Protein AF-A0A2A4ZVT7-F1 (afdb_monomer)

Sequence (237 aa):
MIKQVNQNIQKHYKIGKPNFLTVPKHQDFDKKKQYFVNKLSKLQREYKLKDNDTLALYHQRFWEDFVKQGEGFYTSGIPKKIQKNLVKRWAFFDKSYKIATIKKDLKKFPAFLEWVLGVDAEDHAAIVKENMKPFEKLFFELGAEIMKNVSGWLAASPDSTVKRVKKQLDASIQNVRSGGDLKKLNTLKLQLDKLKKIGGLDSIVPSEGVVFKYNGKTFKFTGAFAPINQITGLMTF

Mean predicted aligned error: 9.52 Å

Radius of gyration: 24.95 Å; Cα contacts (8 Å, |Δi|>4): 195; chains: 1; bounding box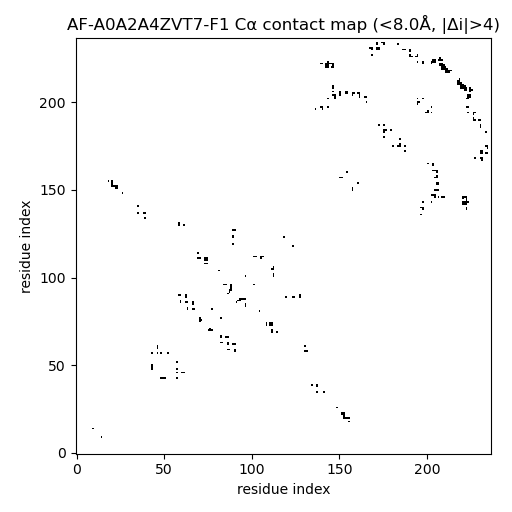: 56×55×74 Å

Structure (mmCIF, N/CA/C/O backbone):
data_AF-A0A2A4ZVT7-F1
#
_entry.id   AF-A0A2A4ZVT7-F1
#
loop_
_atom_site.group_PDB
_atom_site.id
_atom_site.type_symbol
_atom_site.label_atom_id
_atom_site.label_alt_id
_atom_site.label_comp_id
_atom_site.label_asym_id
_atom_site.label_entity_id
_atom_site.label_seq_id
_atom_site.pdbx_PDB_ins_code
_atom_site.Cartn_x
_atom_site.Cartn_y
_atom_site.Cartn_z
_atom_site.occupancy
_atom_site.B_iso_or_equiv
_atom_site.auth_seq_id
_atom_site.auth_comp_id
_atom_site.auth_asym_id
_atom_site.auth_atom_id
_atom_site.pdbx_PDB_model_num
ATOM 1 N N . MET A 1 1 ? -7.064 -39.119 37.296 1.00 44.00 1 MET A N 1
ATOM 2 C CA . MET A 1 1 ? -6.130 -37.971 37.389 1.00 44.00 1 MET A CA 1
ATOM 3 C C . MET A 1 1 ? -6.674 -36.671 36.782 1.00 44.00 1 MET A C 1
ATOM 5 O O . MET A 1 1 ? -6.712 -35.691 37.508 1.00 44.00 1 MET A O 1
ATOM 9 N N . ILE A 1 2 ? -7.195 -36.629 35.543 1.00 39.44 2 ILE A N 1
ATOM 10 C CA . ILE A 1 2 ? -7.741 -35.384 34.927 1.00 39.44 2 ILE A CA 1
ATOM 11 C C . ILE A 1 2 ? -8.903 -34.752 35.733 1.00 39.44 2 ILE A C 1
ATOM 13 O O . ILE A 1 2 ? -8.977 -33.534 35.870 1.00 39.44 2 ILE A O 1
ATOM 17 N N . LYS A 1 3 ? -9.778 -35.567 36.346 1.00 49.16 3 LYS A N 1
ATOM 18 C CA . LYS A 1 3 ? -10.880 -35.071 37.199 1.00 49.16 3 LYS A CA 1
ATOM 19 C C . LYS A 1 3 ? -10.412 -34.375 38.490 1.00 49.16 3 LYS A C 1
ATOM 21 O O . LYS A 1 3 ? -11.099 -33.476 38.954 1.00 49.16 3 LYS A O 1
ATOM 26 N N . GLN A 1 4 ? -9.261 -34.761 39.050 1.00 51.16 4 GLN A N 1
ATOM 27 C CA . GLN A 1 4 ? -8.716 -34.157 40.277 1.00 51.16 4 GLN A CA 1
ATOM 28 C C . GLN A 1 4 ? -7.942 -32.865 39.987 1.00 51.16 4 GLN A C 1
ATOM 30 O O . GLN A 1 4 ? -8.069 -31.901 40.736 1.00 51.16 4 GLN A O 1
ATOM 35 N N . VAL A 1 5 ? -7.217 -32.802 38.862 1.00 52.03 5 VAL A N 1
ATOM 36 C CA . VAL A 1 5 ? -6.508 -31.581 38.430 1.00 52.03 5 VAL A CA 1
ATOM 37 C C . VAL A 1 5 ? -7.493 -30.425 38.181 1.00 52.03 5 VAL A C 1
ATOM 39 O O . VAL A 1 5 ? -7.238 -29.296 38.593 1.00 52.03 5 VAL A O 1
ATOM 42 N N . ASN A 1 6 ? -8.673 -30.709 37.615 1.00 53.81 6 ASN A N 1
ATOM 43 C CA . ASN A 1 6 ? -9.706 -29.692 37.379 1.00 53.81 6 ASN A CA 1
ATOM 44 C C . ASN A 1 6 ? -10.428 -29.206 38.651 1.00 53.81 6 ASN A C 1
ATOM 46 O O . ASN A 1 6 ? -10.938 -28.087 38.655 1.00 53.81 6 ASN A O 1
ATOM 50 N N . GLN A 1 7 ? -10.462 -29.989 39.738 1.00 57.81 7 GLN A N 1
ATOM 51 C CA . GLN A 1 7 ? -11.124 -29.575 40.985 1.00 57.81 7 GLN A CA 1
ATOM 52 C C . GLN A 1 7 ? -10.378 -28.440 41.698 1.00 57.81 7 GLN A C 1
ATOM 54 O O . GLN A 1 7 ? -11.021 -27.538 42.232 1.00 57.81 7 GLN A O 1
ATOM 59 N N . ASN A 1 8 ? -9.040 -28.438 41.678 1.00 59.66 8 ASN A N 1
ATOM 60 C CA . ASN A 1 8 ? -8.256 -27.343 42.263 1.00 59.66 8 ASN A CA 1
ATOM 61 C C . ASN A 1 8 ? -8.403 -26.040 41.462 1.00 59.66 8 ASN A C 1
ATOM 63 O O . ASN A 1 8 ? -8.520 -24.970 42.052 1.00 59.66 8 ASN A O 1
ATOM 67 N N . ILE A 1 9 ? -8.492 -26.120 40.131 1.00 56.19 9 ILE A N 1
ATOM 68 C CA . ILE A 1 9 ? -8.707 -24.945 39.271 1.00 56.19 9 ILE A CA 1
ATOM 69 C C . ILE A 1 9 ? -10.116 -24.358 39.482 1.00 56.19 9 ILE A C 1
ATOM 71 O O . ILE A 1 9 ? -10.270 -23.142 39.570 1.00 56.19 9 ILE A O 1
ATOM 75 N N . GLN A 1 10 ? -11.140 -25.201 39.650 1.00 53.47 10 GLN A N 1
ATOM 76 C CA . GLN A 1 10 ? -12.525 -24.764 39.892 1.00 53.47 10 GLN A CA 1
ATOM 77 C C . GLN A 1 10 ? -12.763 -24.144 41.281 1.00 53.47 10 GLN A C 1
ATOM 79 O O . GLN A 1 10 ? -13.718 -23.388 41.446 1.00 53.47 10 GLN A O 1
ATOM 84 N N . LYS A 1 11 ? -11.910 -24.430 42.278 1.00 64.12 11 LYS A N 1
ATOM 85 C CA . LYS A 1 11 ? -11.966 -23.788 43.607 1.00 64.12 11 LYS A CA 1
ATOM 86 C C . LYS A 1 11 ? -11.424 -22.355 43.604 1.00 64.12 11 LYS A C 1
ATOM 88 O O . LYS A 1 11 ? -11.867 -21.548 44.413 1.00 64.12 11 LYS A O 1
ATOM 93 N N . HIS A 1 12 ? -10.499 -22.039 42.696 1.00 61.56 12 HIS A N 1
ATOM 94 C CA . HIS A 1 12 ? -9.888 -20.710 42.585 1.00 61.56 12 HIS A CA 1
ATOM 95 C C . HIS A 1 12 ? -10.500 -19.840 41.478 1.00 61.56 12 HIS A C 1
ATOM 97 O O . HIS A 1 12 ? -10.471 -18.616 41.586 1.00 61.56 12 HIS A O 1
ATOM 103 N N . TYR A 1 13 ? -11.097 -20.442 40.443 1.00 52.94 13 TYR A N 1
ATOM 104 C CA . TYR A 1 13 ? -11.669 -19.722 39.306 1.00 52.94 13 TYR A CA 1
ATOM 105 C C . TYR A 1 13 ? -13.125 -20.129 39.065 1.00 52.94 13 TYR A C 1
ATOM 107 O O . TYR A 1 13 ? -13.431 -21.276 38.738 1.00 52.94 13 TYR A O 1
ATOM 115 N N . LYS A 1 14 ? -14.040 -19.160 39.177 1.00 56.00 14 LYS A N 1
ATOM 116 C CA . LYS A 1 14 ? -15.453 -19.336 38.827 1.00 56.00 14 LYS A CA 1
ATOM 117 C C . LYS A 1 14 ? -15.620 -19.029 37.339 1.00 56.00 14 LYS A C 1
ATOM 119 O O . LYS A 1 14 ? -15.524 -17.873 36.935 1.00 56.00 14 LYS A O 1
ATOM 124 N N . ILE A 1 15 ? -15.861 -20.050 36.516 1.00 56.78 15 ILE A N 1
ATOM 125 C CA . ILE A 1 15 ? -16.228 -19.843 35.108 1.00 56.78 15 ILE A CA 1
ATOM 126 C C . ILE A 1 15 ? -17.638 -19.241 35.096 1.00 56.78 15 ILE A C 1
ATOM 128 O O . ILE A 1 15 ? -18.630 -19.936 35.318 1.00 56.78 15 ILE A O 1
ATOM 132 N N . GLY A 1 16 ? -17.719 -17.922 34.923 1.00 53.94 16 GLY A N 1
ATOM 133 C CA . GLY A 1 16 ? -18.983 -17.214 34.750 1.00 53.94 16 GLY A CA 1
ATOM 134 C C . GLY A 1 16 ? -19.671 -17.646 33.456 1.00 53.94 16 GLY A C 1
ATOM 135 O O . GLY A 1 16 ? -19.010 -17.979 32.471 1.00 53.94 16 GLY A O 1
ATOM 136 N N . LYS A 1 17 ? -21.008 -17.642 33.447 1.00 47.56 17 LYS A N 1
ATOM 137 C CA . LYS A 1 17 ? -21.766 -17.812 32.202 1.00 47.56 17 LYS A CA 1
ATOM 138 C C . LYS A 1 17 ? -21.345 -16.700 31.224 1.00 47.56 17 LYS A C 1
ATOM 140 O O . LYS A 1 17 ? -21.136 -15.575 31.682 1.00 47.56 17 LYS A O 1
ATOM 145 N N . PRO A 1 18 ? -21.228 -16.973 29.913 1.00 49.53 18 PRO A N 1
ATOM 146 C CA . PRO A 1 18 ? -21.031 -15.913 28.934 1.00 49.53 18 PRO A CA 1
ATOM 147 C C . PRO A 1 18 ? -22.131 -14.863 29.107 1.00 49.53 18 PRO A C 1
ATOM 149 O O . PRO A 1 18 ? -23.313 -15.210 29.151 1.00 49.53 18 PRO A O 1
ATOM 152 N N . ASN A 1 19 ? -21.755 -13.591 29.230 1.00 49.94 19 ASN A N 1
ATOM 153 C CA . ASN A 1 19 ? -22.726 -12.507 29.159 1.00 49.94 19 ASN A CA 1
ATOM 154 C C . ASN A 1 19 ? -23.243 -12.455 27.721 1.00 49.94 19 ASN A C 1
ATOM 156 O O . ASN A 1 19 ? -22.540 -11.997 26.820 1.00 49.94 19 ASN A O 1
ATOM 160 N N . PHE A 1 20 ? -24.455 -12.960 27.502 1.00 43.94 20 PHE A N 1
ATOM 161 C CA . PHE A 1 20 ? -25.143 -12.816 26.227 1.00 43.94 20 PHE A CA 1
ATOM 162 C C . PHE A 1 20 ? -25.632 -11.375 26.125 1.00 43.94 20 PHE A C 1
ATOM 164 O O . PHE A 1 20 ? -26.550 -10.966 26.833 1.00 43.94 20 PHE A O 1
ATOM 171 N N . LEU A 1 21 ? -24.960 -10.585 25.293 1.00 50.72 21 LEU A N 1
ATOM 172 C CA . LEU A 1 21 ? -25.346 -9.205 25.034 1.00 50.72 21 LEU A CA 1
ATOM 173 C C . LEU A 1 21 ? -26.620 -9.191 24.192 1.00 50.72 21 LEU A C 1
ATOM 175 O O . LEU A 1 21 ? -26.743 -9.946 23.226 1.00 50.72 21 LEU A O 1
ATOM 179 N N . THR A 1 22 ? -27.569 -8.333 24.564 1.00 46.31 22 THR A N 1
ATOM 180 C CA . THR A 1 22 ? -28.779 -8.112 23.779 1.00 46.31 22 THR A CA 1
ATOM 181 C C . THR A 1 22 ? -28.381 -7.457 22.468 1.00 46.31 22 THR A C 1
ATOM 183 O O . THR A 1 22 ? -28.006 -6.289 22.409 1.00 46.31 22 THR A O 1
ATOM 186 N N . VAL A 1 23 ? -28.439 -8.252 21.413 1.00 49.00 23 VAL A N 1
ATOM 187 C CA . VAL A 1 23 ? -28.147 -7.847 20.048 1.00 49.00 23 VAL A CA 1
ATOM 188 C C . VAL A 1 23 ? -29.204 -6.845 19.564 1.00 49.00 23 VAL A C 1
ATOM 190 O O . VAL A 1 23 ? -30.386 -7.200 19.523 1.00 49.00 23 VAL A O 1
ATOM 193 N N . PRO A 1 24 ? -28.831 -5.622 19.140 1.00 53.25 24 PRO A N 1
ATOM 194 C CA . PRO A 1 24 ? -29.746 -4.767 18.394 1.00 53.25 24 PRO A CA 1
ATOM 195 C C . PRO A 1 24 ? -30.213 -5.502 17.131 1.00 53.25 24 PRO A C 1
ATOM 197 O O . PRO A 1 24 ? -29.389 -6.021 16.373 1.00 53.25 24 PRO A O 1
ATOM 200 N N . LYS A 1 25 ? -31.533 -5.566 16.908 1.00 53.97 25 LYS A N 1
ATOM 201 C CA . LYS A 1 25 ? -32.123 -6.184 15.709 1.00 53.97 25 LYS A CA 1
ATOM 202 C C . LYS A 1 25 ? -31.516 -5.571 14.444 1.00 53.97 25 LYS A C 1
ATOM 204 O O . LYS A 1 25 ? -31.448 -4.352 14.347 1.00 53.97 25 LYS A O 1
ATOM 209 N N . HIS A 1 26 ? -31.123 -6.451 13.517 1.00 52.78 26 HIS A N 1
ATOM 210 C CA . HIS A 1 26 ? -30.756 -6.204 12.116 1.00 52.78 26 HIS A CA 1
ATOM 211 C C . HIS A 1 26 ? -30.227 -4.792 11.826 1.00 52.78 26 HIS A C 1
ATOM 213 O O . HIS A 1 26 ? -30.991 -3.857 11.577 1.00 52.78 26 HIS A O 1
ATOM 219 N N . GLN A 1 27 ? -28.906 -4.654 11.770 1.00 58.53 27 GLN A N 1
ATOM 220 C CA . GLN A 1 27 ? -28.329 -3.472 11.151 1.00 58.53 27 GLN A CA 1
ATOM 221 C C . GLN A 1 27 ? -28.385 -3.612 9.630 1.00 58.53 27 GLN A C 1
ATOM 223 O O . GLN A 1 27 ? -27.934 -4.606 9.067 1.00 58.53 27 GLN A O 1
ATOM 228 N N . ASP A 1 28 ? -28.988 -2.621 8.982 1.00 61.62 28 ASP A N 1
ATOM 229 C CA . ASP A 1 28 ? -29.112 -2.546 7.531 1.00 61.62 28 ASP A CA 1
ATOM 230 C C . ASP A 1 28 ? -27.750 -2.199 6.911 1.00 61.62 28 ASP A C 1
ATOM 232 O O . ASP A 1 28 ? -27.353 -1.035 6.807 1.00 61.62 28 ASP A O 1
ATOM 236 N N . PHE A 1 29 ? -27.021 -3.244 6.516 1.00 68.75 29 PHE A N 1
ATOM 237 C CA . PHE A 1 29 ? -25.776 -3.119 5.763 1.00 68.75 29 PHE A CA 1
ATOM 238 C C . PHE A 1 29 ? -26.014 -2.692 4.304 1.00 68.75 29 PHE A C 1
ATOM 240 O O . PHE A 1 29 ? -25.073 -2.235 3.645 1.00 68.75 29 PHE A O 1
ATOM 247 N N . ASP A 1 30 ? -27.242 -2.798 3.787 1.00 70.12 30 ASP A N 1
ATOM 248 C CA . ASP A 1 30 ? -27.554 -2.529 2.382 1.00 70.12 30 ASP A CA 1
ATOM 249 C C . ASP A 1 30 ? -27.439 -1.039 2.054 1.00 70.12 30 ASP A C 1
ATOM 251 O O . ASP A 1 30 ? -26.898 -0.686 1.000 1.00 70.12 30 ASP A O 1
ATOM 255 N N . LYS A 1 31 ? -27.797 -0.146 2.989 1.00 72.31 31 LYS A N 1
ATOM 256 C CA . LYS A 1 31 ? -27.656 1.314 2.800 1.00 72.31 31 LYS A CA 1
ATOM 257 C C . LYS A 1 31 ? -26.231 1.755 2.456 1.00 72.31 31 LYS A C 1
ATOM 259 O O . LYS A 1 31 ? -26.047 2.690 1.676 1.00 72.31 31 LYS A O 1
ATOM 264 N N . LYS A 1 32 ? -25.207 1.107 3.022 1.00 83.94 32 LYS A N 1
ATOM 265 C CA . LYS A 1 32 ? -23.789 1.444 2.779 1.00 83.94 32 LYS A CA 1
ATOM 266 C C . LYS A 1 32 ? -23.102 0.506 1.793 1.00 83.94 32 LYS A C 1
ATOM 268 O O . LYS A 1 32 ? -22.080 0.886 1.224 1.00 83.94 32 LYS A O 1
ATOM 273 N N . LYS A 1 33 ? -23.669 -0.666 1.507 1.00 87.44 33 LYS A N 1
ATOM 274 C CA . LYS A 1 33 ? -23.145 -1.601 0.504 1.00 87.44 33 LYS A CA 1
ATOM 275 C C . LYS A 1 33 ? -22.951 -0.930 -0.855 1.00 87.44 33 LYS A C 1
ATOM 277 O O . LYS A 1 33 ? -21.853 -0.989 -1.408 1.00 87.44 33 LYS A O 1
ATOM 282 N N . GLN A 1 34 ? -23.967 -0.219 -1.353 1.00 90.62 34 GLN A N 1
ATOM 283 C CA . GLN A 1 34 ? -23.890 0.457 -2.653 1.00 90.62 34 GLN A CA 1
ATOM 284 C C . GLN A 1 34 ? -22.758 1.494 -2.703 1.00 90.62 34 GLN A C 1
ATOM 286 O O . GLN A 1 34 ? -22.095 1.639 -3.727 1.00 90.62 34 GLN A O 1
ATOM 291 N N . TYR A 1 35 ? -22.489 2.190 -1.594 1.00 90.69 35 TYR A N 1
ATOM 292 C CA . TYR A 1 35 ? -21.389 3.151 -1.499 1.00 90.69 35 TYR A CA 1
ATOM 293 C C . TYR A 1 35 ? -20.023 2.489 -1.731 1.00 90.69 35 TYR A C 1
ATOM 295 O O . TYR A 1 35 ? -19.229 2.979 -2.540 1.00 90.69 35 TYR A O 1
ATOM 303 N N . PHE A 1 36 ? -19.759 1.365 -1.059 1.00 92.62 36 PHE A N 1
ATOM 304 C CA . PHE A 1 36 ? -18.494 0.639 -1.193 1.00 92.62 36 PHE A CA 1
ATOM 305 C C . PHE A 1 36 ? -18.347 -0.012 -2.565 1.00 92.62 36 PHE A C 1
ATOM 307 O O . PHE A 1 36 ? -17.294 0.126 -3.189 1.00 92.62 36 PHE A O 1
ATOM 314 N N . VAL A 1 37 ? -19.414 -0.641 -3.067 1.00 93.19 37 VAL A N 1
ATOM 315 C CA . VAL A 1 37 ? -19.440 -1.226 -4.415 1.00 93.19 37 VAL A CA 1
ATOM 316 C C . VAL A 1 37 ? -19.172 -0.146 -5.462 1.00 93.19 37 VAL A C 1
ATOM 318 O O . VAL A 1 37 ? -18.284 -0.313 -6.286 1.00 93.19 37 VAL A O 1
ATOM 321 N N . ASN A 1 38 ? -19.818 1.021 -5.374 1.00 93.75 38 ASN A N 1
ATOM 322 C CA . ASN A 1 38 ? -19.590 2.122 -6.313 1.00 93.75 38 ASN A CA 1
ATOM 323 C C . ASN A 1 38 ? -18.138 2.619 -6.319 1.00 93.75 38 ASN A C 1
ATOM 325 O O . ASN A 1 38 ? -17.610 2.947 -7.384 1.00 93.75 38 ASN A O 1
ATOM 329 N N . LYS A 1 39 ? -17.488 2.706 -5.150 1.00 94.56 39 LYS A N 1
ATOM 330 C CA . LYS A 1 39 ? -16.065 3.064 -5.061 1.00 94.56 39 LYS A CA 1
ATOM 331 C C . LYS A 1 39 ? -15.172 1.993 -5.680 1.00 94.56 39 LYS A C 1
ATOM 333 O O . LYS A 1 39 ? -14.277 2.346 -6.443 1.00 94.56 39 LYS A O 1
ATOM 338 N N . LEU A 1 40 ? -15.434 0.718 -5.394 1.00 94.94 40 LEU A N 1
ATOM 339 C CA . LEU A 1 40 ? -14.703 -0.394 -5.996 1.00 94.94 40 LEU A CA 1
ATOM 340 C C . LEU A 1 40 ? -14.851 -0.384 -7.521 1.00 94.94 40 LEU A C 1
ATOM 342 O O . LEU A 1 40 ? -13.852 -0.414 -8.230 1.00 94.94 40 LEU A O 1
ATOM 346 N N . SER A 1 41 ? -16.074 -0.220 -8.026 1.00 94.88 41 SER A N 1
ATOM 347 C CA . SER A 1 41 ? -16.343 -0.173 -9.462 1.00 94.88 41 SER A CA 1
ATOM 348 C C . SER A 1 41 ? -15.694 1.022 -10.155 1.00 94.88 41 SER A C 1
ATOM 350 O O . SER A 1 41 ? -15.345 0.921 -11.326 1.00 94.88 41 SER A O 1
ATOM 352 N N . LYS A 1 42 ? -15.499 2.158 -9.468 1.00 95.94 42 LYS A N 1
ATOM 353 C CA . LYS A 1 42 ? -14.705 3.272 -10.018 1.00 95.94 42 LYS A CA 1
ATOM 354 C C . LYS A 1 42 ? -13.256 2.848 -10.265 1.00 95.94 42 LYS A C 1
ATOM 356 O O . LYS A 1 42 ? -12.763 3.096 -11.358 1.00 95.94 42 LYS A O 1
ATOM 361 N N . LEU A 1 43 ? -12.631 2.172 -9.300 1.00 95.31 43 LEU A N 1
ATOM 362 C CA . LEU A 1 43 ? -11.266 1.652 -9.438 1.00 95.31 43 LEU A CA 1
ATOM 363 C C . LEU A 1 43 ? -11.194 0.561 -10.518 1.00 95.31 43 LEU A C 1
ATOM 365 O O . LEU A 1 43 ? -10.339 0.612 -11.391 1.00 95.31 43 LEU A O 1
ATOM 369 N N . GLN A 1 44 ? -12.134 -0.388 -10.538 1.00 95.38 44 GLN A N 1
ATOM 370 C CA . GLN A 1 44 ? -12.174 -1.430 -11.574 1.00 95.38 44 GLN A CA 1
ATOM 371 C C . GLN A 1 44 ? -12.265 -0.837 -12.989 1.00 95.38 44 GLN A C 1
ATOM 373 O O . GLN A 1 44 ? -11.575 -1.298 -13.899 1.00 95.38 44 GLN A O 1
ATOM 378 N N . ARG A 1 45 ? -13.086 0.204 -13.183 1.00 96.69 45 ARG A N 1
ATOM 379 C CA . ARG A 1 45 ? -13.277 0.841 -14.495 1.00 96.69 45 ARG A CA 1
ATOM 380 C C . ARG A 1 45 ? -12.034 1.546 -15.029 1.00 96.69 45 ARG A C 1
ATOM 382 O O . ARG A 1 45 ? -11.920 1.619 -16.249 1.00 96.69 45 ARG A O 1
ATOM 389 N N . GLU A 1 46 ? -11.126 2.007 -14.168 1.00 95.50 46 GLU A N 1
ATOM 390 C CA . GLU A 1 46 ? -9.876 2.673 -14.576 1.00 95.50 46 GLU A CA 1
ATOM 391 C C . GLU A 1 46 ? -9.095 1.823 -15.585 1.00 95.50 46 GLU A C 1
ATOM 393 O O . GLU A 1 46 ? -8.693 2.316 -16.634 1.00 95.50 46 GLU A O 1
ATOM 398 N N . TYR A 1 47 ? -9.023 0.511 -15.337 1.00 96.44 47 TYR A N 1
ATOM 399 C CA . TYR A 1 47 ? -8.347 -0.446 -16.217 1.00 96.44 47 TYR A CA 1
ATOM 400 C C . TYR A 1 47 ? -9.288 -1.496 -16.819 1.00 96.44 47 TYR A C 1
ATOM 402 O O . TYR A 1 47 ? -8.840 -2.563 -17.241 1.00 96.44 47 TYR A O 1
ATOM 410 N N . LYS A 1 48 ? -10.597 -1.199 -16.875 1.00 96.50 48 LYS A N 1
ATOM 411 C CA . LYS A 1 48 ? -11.646 -2.074 -17.442 1.00 96.50 48 LYS A CA 1
ATOM 412 C C . LYS A 1 48 ? -11.614 -3.503 -16.876 1.00 96.50 48 LYS A C 1
ATOM 414 O O . LYS A 1 48 ? -11.788 -4.476 -17.610 1.00 96.50 48 LYS A O 1
ATOM 419 N N . LEU A 1 49 ? -11.366 -3.614 -15.576 1.00 96.50 49 LEU A N 1
ATOM 420 C CA . LEU A 1 49 ? -11.282 -4.888 -14.876 1.00 96.50 49 LEU A CA 1
ATOM 421 C C . LEU A 1 49 ? -12.666 -5.507 -14.683 1.00 96.50 49 LEU A C 1
ATOM 423 O O . LEU A 1 49 ? -13.657 -4.807 -14.469 1.00 96.50 49 LEU A O 1
ATOM 427 N N . LYS A 1 50 ? -12.702 -6.833 -14.730 1.00 95.00 50 LYS A N 1
ATOM 428 C CA . LYS A 1 50 ? -13.855 -7.674 -14.416 1.00 95.00 50 LYS A CA 1
ATOM 429 C C . LYS A 1 50 ? -13.931 -7.942 -12.913 1.00 95.00 50 LYS A C 1
ATOM 431 O O . LYS A 1 50 ? -12.971 -7.743 -12.173 1.00 95.00 50 LYS A O 1
ATOM 436 N N . ASP A 1 51 ? -15.061 -8.466 -12.458 1.00 90.44 51 ASP A N 1
ATOM 437 C CA . ASP A 1 51 ? -15.262 -8.783 -11.037 1.00 90.44 51 ASP A CA 1
ATOM 438 C C . ASP A 1 51 ? -14.377 -9.926 -10.526 1.00 90.44 51 ASP A C 1
ATOM 440 O O . ASP A 1 51 ? -14.076 -9.997 -9.337 1.00 90.44 51 ASP A O 1
ATOM 444 N N . ASN A 1 52 ? -13.928 -10.809 -11.419 1.00 91.25 52 ASN A N 1
ATOM 445 C CA . ASN A 1 52 ? -12.999 -11.890 -11.096 1.00 91.25 52 ASN A CA 1
ATOM 446 C C . ASN A 1 52 ? -11.522 -11.504 -11.277 1.00 91.25 52 ASN A C 1
ATOM 448 O O . ASN A 1 52 ? -10.646 -12.329 -11.005 1.00 91.25 52 ASN A O 1
ATOM 452 N N . ASP A 1 53 ? -11.235 -10.283 -11.731 1.00 95.12 53 ASP A N 1
ATOM 453 C CA . ASP A 1 53 ? -9.866 -9.808 -11.861 1.00 95.12 53 ASP A CA 1
ATOM 454 C C . ASP A 1 53 ? -9.263 -9.491 -10.492 1.00 95.12 53 ASP A C 1
ATOM 456 O O . ASP A 1 53 ? -9.930 -9.105 -9.530 1.00 95.12 53 ASP A O 1
ATOM 460 N N . THR A 1 54 ? -7.949 -9.669 -10.399 1.00 94.19 54 THR A N 1
ATOM 461 C CA . THR A 1 54 ? -7.239 -9.510 -9.132 1.00 94.19 54 THR A CA 1
ATOM 462 C C . THR A 1 54 ? -6.782 -8.073 -8.915 1.00 94.19 54 THR A C 1
ATOM 464 O O . THR A 1 54 ? -6.478 -7.332 -9.850 1.00 94.19 54 THR A O 1
ATOM 467 N N . LEU A 1 55 ? -6.602 -7.712 -7.645 1.00 93.00 55 LEU A N 1
ATOM 468 C CA . LEU A 1 55 ? -5.911 -6.483 -7.266 1.00 93.00 55 LEU A CA 1
ATOM 469 C C . LEU A 1 55 ? -4.472 -6.429 -7.822 1.00 93.00 55 LEU A C 1
ATOM 471 O O . LEU A 1 55 ? -3.979 -5.359 -8.166 1.00 93.00 55 LEU A O 1
ATOM 475 N N . ALA A 1 56 ? -3.813 -7.583 -7.968 1.00 95.00 56 ALA A N 1
ATOM 476 C CA . ALA A 1 56 ? -2.501 -7.668 -8.607 1.00 95.00 56 ALA A CA 1
ATOM 477 C C . ALA A 1 56 ? -2.561 -7.303 -10.100 1.00 95.00 56 ALA A C 1
ATOM 479 O O . ALA A 1 56 ? -1.637 -6.670 -10.604 1.00 95.00 56 ALA A O 1
ATOM 480 N N . LEU A 1 57 ? -3.653 -7.642 -10.795 1.00 96.69 57 LEU A N 1
ATOM 481 C CA . LEU A 1 57 ? -3.858 -7.227 -12.179 1.00 96.69 57 LEU A CA 1
ATOM 482 C C . LEU A 1 57 ? -4.070 -5.715 -12.271 1.00 96.69 57 LEU A C 1
ATOM 484 O O . LEU A 1 57 ? -3.406 -5.091 -13.088 1.00 96.69 57 LEU A O 1
ATOM 488 N N . TYR A 1 58 ? -4.906 -5.116 -11.412 1.00 97.25 58 TYR A N 1
ATOM 489 C CA . TYR A 1 58 ? -5.015 -3.650 -11.317 1.00 97.25 58 TYR A CA 1
ATOM 490 C C . TYR A 1 58 ? -3.632 -3.008 -11.160 1.00 97.25 58 TYR A C 1
ATOM 492 O O . TYR A 1 58 ? -3.257 -2.113 -11.914 1.00 97.25 58 TYR A O 1
ATOM 500 N N . HIS A 1 59 ? -2.850 -3.517 -10.203 1.00 96.69 59 HIS A N 1
ATOM 501 C CA . HIS A 1 59 ? -1.516 -3.014 -9.916 1.00 96.69 59 HIS A CA 1
ATOM 502 C C . HIS A 1 59 ? -0.588 -3.123 -11.132 1.00 96.69 59 HIS A C 1
ATOM 504 O O . HIS A 1 59 ? 0.118 -2.174 -11.463 1.00 96.69 59 HIS A O 1
ATOM 510 N N . GLN A 1 60 ? -0.635 -4.255 -11.838 1.00 97.44 60 GLN A N 1
ATOM 511 C CA . GLN A 1 60 ? 0.113 -4.461 -13.071 1.00 97.44 60 GLN A CA 1
ATOM 512 C C . GLN A 1 60 ? -0.304 -3.473 -14.170 1.00 97.44 60 GLN A C 1
ATOM 514 O O . GLN A 1 60 ? 0.575 -2.920 -14.821 1.00 97.44 60 GLN A O 1
ATOM 519 N N . ARG A 1 61 ? -1.609 -3.229 -14.369 1.00 97.88 61 ARG A N 1
ATOM 520 C CA . ARG A 1 61 ? -2.118 -2.307 -15.403 1.00 97.88 61 ARG A CA 1
ATOM 521 C C . ARG A 1 61 ? -1.649 -0.874 -15.185 1.00 97.88 61 ARG A C 1
ATOM 523 O O . ARG A 1 61 ? -1.174 -0.254 -16.128 1.00 97.88 61 ARG A O 1
ATOM 530 N N . PHE A 1 62 ? -1.676 -0.405 -13.940 1.00 97.75 62 PHE A N 1
ATOM 531 C CA . PHE A 1 62 ? -1.084 0.882 -13.580 1.00 97.75 62 PHE A CA 1
ATOM 532 C C . PHE A 1 62 ? 0.385 0.971 -14.019 1.00 97.75 62 PHE A C 1
ATOM 534 O O . PHE A 1 62 ? 0.790 1.947 -14.641 1.00 97.75 62 PHE A O 1
ATOM 541 N N . TRP A 1 63 ? 1.192 -0.058 -13.738 1.00 97.69 63 TRP A N 1
ATOM 542 C CA . TRP A 1 63 ? 2.610 -0.061 -14.110 1.00 97.69 63 TRP A CA 1
ATOM 543 C C . TRP A 1 63 ? 2.842 -0.204 -15.616 1.00 97.69 63 TRP A C 1
ATOM 545 O O . TRP A 1 63 ? 3.794 0.373 -16.139 1.00 97.69 63 TRP A O 1
ATOM 555 N N . GLU A 1 64 ? 1.989 -0.948 -16.323 1.00 97.69 64 GLU A N 1
ATOM 556 C CA . GLU A 1 64 ? 2.003 -1.012 -17.788 1.00 97.69 64 GLU A CA 1
ATOM 557 C C . GLU A 1 64 ? 1.792 0.383 -18.392 1.00 97.69 64 GLU A C 1
ATOM 559 O O . GLU A 1 64 ? 2.571 0.789 -19.258 1.00 97.69 64 GLU A O 1
ATOM 564 N N . ASP A 1 65 ? 0.809 1.132 -17.887 1.00 97.12 65 ASP A N 1
ATOM 565 C CA . ASP A 1 65 ? 0.522 2.500 -18.322 1.00 97.12 65 ASP A CA 1
ATOM 566 C C . ASP A 1 65 ? 1.602 3.493 -17.880 1.00 97.12 65 ASP A C 1
ATOM 568 O O . ASP A 1 65 ? 1.955 4.389 -18.646 1.00 97.12 65 ASP A O 1
ATOM 572 N N . PHE A 1 66 ? 2.179 3.323 -16.690 1.00 96.44 66 PHE A N 1
ATOM 573 C CA . PHE A 1 66 ? 3.291 4.140 -16.201 1.00 96.44 66 PHE A CA 1
ATOM 574 C C . PHE A 1 66 ? 4.530 4.000 -17.097 1.00 96.44 66 PHE A C 1
ATOM 576 O O . PHE A 1 66 ? 5.111 4.995 -17.531 1.00 96.44 66 PHE A O 1
ATOM 583 N N . VAL A 1 67 ? 4.910 2.764 -17.444 1.00 96.56 67 VAL A N 1
ATOM 584 C CA . VAL A 1 67 ? 6.037 2.502 -18.354 1.00 96.56 67 VAL A CA 1
ATOM 585 C C . VAL A 1 67 ? 5.733 3.029 -19.753 1.00 96.56 67 VAL A C 1
ATOM 587 O O . VAL A 1 67 ? 6.612 3.618 -20.373 1.00 96.56 67 VAL A O 1
ATOM 590 N N . LYS A 1 68 ? 4.497 2.861 -20.241 1.00 96.69 68 LYS A N 1
ATOM 591 C CA . LYS A 1 68 ? 4.072 3.354 -21.558 1.00 96.69 68 LYS A CA 1
ATOM 592 C C . LYS A 1 68 ? 4.101 4.884 -21.655 1.00 96.69 68 LYS A C 1
ATOM 594 O O . LYS A 1 68 ? 4.434 5.422 -22.706 1.00 96.69 68 LYS A O 1
ATOM 599 N N . GLN A 1 69 ? 3.771 5.591 -20.575 1.00 95.56 69 GLN A N 1
ATOM 600 C CA . GLN A 1 69 ? 3.904 7.049 -20.510 1.00 95.56 69 GLN A CA 1
ATOM 601 C C . GLN A 1 69 ? 5.373 7.472 -20.590 1.00 95.56 69 GLN A C 1
ATOM 603 O O . GLN A 1 69 ? 5.715 8.300 -21.429 1.00 95.56 69 GLN A O 1
ATOM 608 N N . GLY A 1 70 ? 6.249 6.852 -19.789 1.00 94.81 70 GLY A N 1
ATOM 609 C CA . GLY A 1 70 ? 7.693 7.086 -19.879 1.00 94.81 70 GLY A CA 1
ATOM 610 C C . GLY A 1 70 ? 8.242 6.789 -21.276 1.00 94.81 70 GLY A C 1
ATOM 611 O O . GLY A 1 70 ? 8.987 7.584 -21.839 1.00 94.81 70 GLY A O 1
ATOM 612 N N . GLU A 1 71 ? 7.820 5.680 -21.883 1.00 95.38 71 GLU A N 1
ATOM 613 C CA . GLU A 1 71 ? 8.166 5.329 -23.262 1.00 95.38 71 GLU A CA 1
ATOM 614 C C . GLU A 1 71 ? 7.784 6.456 -24.230 1.00 95.38 71 GLU A C 1
ATOM 616 O O . GLU A 1 71 ? 8.643 6.907 -24.979 1.00 95.38 71 GLU A O 1
ATOM 621 N N . GLY A 1 72 ? 6.549 6.963 -24.166 1.00 95.69 72 GLY A N 1
ATOM 622 C CA . GLY A 1 72 ? 6.067 8.031 -25.046 1.00 95.69 72 GLY A CA 1
ATOM 623 C C . GLY A 1 72 ? 6.773 9.382 -24.877 1.00 95.69 72 GLY A C 1
ATOM 624 O O . GLY A 1 72 ? 6.810 10.158 -25.829 1.00 95.69 72 GLY A O 1
ATOM 625 N N . PHE A 1 73 ? 7.351 9.672 -23.706 1.00 95.31 73 PHE A N 1
ATOM 626 C CA . PHE A 1 73 ? 8.113 10.908 -23.487 1.00 95.31 73 PHE A CA 1
ATOM 627 C C . PHE A 1 73 ? 9.532 10.860 -24.056 1.00 95.31 73 PHE A C 1
ATOM 629 O O . PHE A 1 73 ? 10.060 11.894 -24.461 1.00 95.31 73 PHE A O 1
ATOM 636 N N . TYR A 1 74 ? 10.160 9.683 -24.080 1.00 95.38 74 TYR A N 1
ATOM 637 C CA . TYR A 1 74 ? 11.597 9.566 -24.352 1.00 95.38 74 TYR A CA 1
ATOM 638 C C . TYR A 1 74 ? 11.937 8.712 -25.579 1.00 95.38 74 TYR A C 1
ATOM 640 O O . TYR A 1 74 ? 13.102 8.647 -25.978 1.00 95.38 74 TYR A O 1
ATOM 648 N N . THR A 1 75 ? 10.960 8.029 -26.180 1.00 93.38 75 THR A N 1
ATOM 649 C CA . THR A 1 75 ? 11.151 7.218 -27.384 1.00 93.38 75 THR A CA 1
ATOM 650 C C . THR A 1 75 ? 9.845 7.013 -28.173 1.00 93.38 75 THR A C 1
ATOM 652 O O . THR A 1 75 ? 8.783 7.497 -27.802 1.00 93.38 75 THR A O 1
ATOM 655 N N . SER A 1 76 ? 9.919 6.312 -29.307 1.00 88.50 76 SER A N 1
ATOM 656 C CA . SER A 1 76 ? 8.773 5.976 -30.171 1.00 88.50 76 SER A CA 1
ATOM 657 C C . SER A 1 76 ? 8.409 4.489 -30.125 1.00 88.50 76 SER A C 1
ATOM 659 O O . SER A 1 76 ? 7.629 4.016 -30.950 1.00 88.50 76 SER A O 1
ATOM 661 N N . GLY A 1 77 ? 9.007 3.734 -29.202 1.00 90.56 77 GLY A N 1
ATOM 662 C CA . GLY A 1 77 ? 8.759 2.306 -29.072 1.00 90.56 77 GLY A CA 1
ATOM 663 C C . GLY A 1 77 ? 9.875 1.560 -28.345 1.00 90.56 77 GLY A C 1
ATOM 664 O O . GLY A 1 77 ? 11.047 1.716 -28.685 1.00 90.56 77 GLY A O 1
ATOM 665 N N . ILE A 1 78 ? 9.519 0.664 -27.427 1.00 94.38 78 ILE A N 1
ATOM 666 C CA . ILE A 1 78 ? 10.421 -0.358 -26.883 1.00 94.38 78 ILE A CA 1
ATOM 667 C C . ILE A 1 78 ? 9.908 -1.777 -27.165 1.00 94.38 78 ILE A C 1
ATOM 669 O O . ILE A 1 78 ? 8.704 -2.022 -27.275 1.00 94.38 78 ILE A O 1
ATOM 673 N N . PRO A 1 79 ? 10.804 -2.776 -27.242 1.00 95.12 79 PRO A N 1
ATOM 674 C CA . PRO A 1 79 ? 10.391 -4.171 -27.286 1.00 95.12 79 PRO A CA 1
ATOM 675 C C . PRO A 1 79 ? 9.471 -4.539 -26.110 1.00 95.12 79 PRO A C 1
ATOM 677 O O . PRO A 1 79 ? 9.831 -4.352 -24.946 1.00 95.12 79 PRO A O 1
ATOM 680 N N . LYS A 1 80 ? 8.332 -5.189 -26.395 1.00 96.25 80 LYS A N 1
ATOM 681 C CA . LYS A 1 80 ? 7.348 -5.641 -25.381 1.00 96.25 80 LYS A CA 1
ATOM 682 C C . LYS A 1 80 ? 7.967 -6.451 -24.236 1.00 96.25 80 LYS A C 1
ATOM 684 O O . LYS A 1 80 ? 7.505 -6.393 -23.098 1.00 96.25 80 LYS A O 1
ATOM 689 N N . LYS A 1 81 ? 9.024 -7.219 -24.524 1.00 97.19 81 LYS A N 1
ATOM 690 C CA . LYS A 1 81 ? 9.767 -7.986 -23.512 1.00 97.19 81 LYS A CA 1
ATOM 691 C C . LYS A 1 81 ? 10.415 -7.072 -22.467 1.00 97.19 81 LYS A C 1
ATOM 693 O O . LYS A 1 81 ? 10.359 -7.393 -21.284 1.00 97.19 81 LYS A O 1
ATOM 698 N N . ILE A 1 82 ? 10.985 -5.943 -22.890 1.00 97.25 82 ILE A N 1
ATOM 699 C CA . ILE A 1 82 ? 11.590 -4.956 -21.989 1.00 97.25 82 ILE A CA 1
ATOM 700 C C . ILE A 1 82 ? 10.504 -4.320 -21.124 1.00 97.25 82 ILE A C 1
ATOM 702 O O . ILE A 1 82 ? 10.641 -4.327 -19.905 1.00 97.25 82 ILE A O 1
ATOM 706 N N . GLN A 1 83 ? 9.395 -3.877 -21.729 1.00 97.25 83 GLN A N 1
ATOM 707 C CA . GLN A 1 83 ? 8.255 -3.316 -20.997 1.00 97.25 83 GLN A CA 1
ATOM 708 C C . GLN A 1 83 ? 7.769 -4.272 -19.896 1.00 97.25 83 GLN A C 1
ATOM 710 O O . GLN A 1 83 ? 7.704 -3.899 -18.728 1.00 97.25 83 GLN A O 1
ATOM 715 N N . LYS A 1 84 ? 7.515 -5.543 -20.240 1.00 97.81 84 LYS A N 1
ATOM 716 C CA . LYS A 1 84 ? 7.075 -6.568 -19.281 1.00 97.81 84 LYS A CA 1
ATOM 717 C C . LYS A 1 84 ? 8.074 -6.772 -18.140 1.00 97.81 84 LYS A C 1
ATOM 719 O O . LYS A 1 84 ? 7.669 -6.965 -16.995 1.00 97.81 84 LYS A O 1
ATOM 724 N N . ASN A 1 85 ? 9.369 -6.757 -18.444 1.00 98.00 85 ASN A N 1
ATOM 725 C CA . ASN A 1 85 ? 10.407 -6.939 -17.438 1.00 98.00 85 ASN A CA 1
ATOM 726 C C . ASN A 1 85 ? 10.522 -5.730 -16.495 1.00 98.00 85 ASN A C 1
ATOM 728 O O . ASN A 1 85 ? 10.712 -5.929 -15.297 1.00 98.00 85 ASN A O 1
ATOM 732 N N . LEU A 1 86 ? 10.360 -4.503 -17.004 1.00 97.44 86 LEU A N 1
ATOM 733 C CA . LEU A 1 86 ? 10.301 -3.288 -16.181 1.00 97.44 86 LEU A CA 1
ATOM 734 C C . LEU A 1 86 ? 9.083 -3.309 -15.251 1.00 97.44 86 LEU A C 1
ATOM 736 O O . LEU A 1 86 ? 9.236 -3.136 -14.044 1.00 97.44 86 LEU A O 1
ATOM 740 N N . VAL A 1 87 ? 7.900 -3.640 -15.784 1.00 97.62 87 VAL A N 1
ATOM 741 C CA . VAL A 1 87 ? 6.669 -3.782 -14.989 1.00 97.62 87 VAL A CA 1
ATOM 742 C C . VAL A 1 87 ? 6.871 -4.773 -13.847 1.00 97.62 87 VAL A C 1
ATOM 744 O O . VAL A 1 87 ? 6.586 -4.445 -12.703 1.00 97.62 87 VAL A O 1
ATOM 747 N N . LYS A 1 88 ? 7.419 -5.965 -14.109 1.00 97.19 88 LYS A N 1
ATOM 748 C CA . LYS A 1 88 ? 7.683 -6.950 -13.047 1.00 97.19 88 LYS A CA 1
ATOM 749 C C . LYS A 1 88 ? 8.644 -6.432 -11.980 1.00 97.19 88 LYS A C 1
ATOM 751 O O . LYS A 1 88 ? 8.404 -6.628 -10.787 1.00 97.19 88 LYS A O 1
ATOM 756 N N . ARG A 1 89 ? 9.718 -5.770 -12.413 1.00 96.44 89 ARG A N 1
ATOM 757 C CA . ARG A 1 89 ? 10.762 -5.247 -11.530 1.00 96.44 89 ARG A CA 1
ATOM 758 C C . ARG A 1 89 ? 10.240 -4.205 -10.552 1.00 96.44 89 ARG A C 1
ATOM 760 O O . ARG A 1 89 ? 10.712 -4.177 -9.414 1.00 96.44 89 ARG A O 1
ATOM 767 N N . TRP A 1 90 ? 9.302 -3.371 -10.986 1.00 96.12 90 TRP A N 1
ATOM 768 C CA . TRP A 1 90 ? 8.765 -2.287 -10.170 1.00 96.12 90 TRP A CA 1
ATOM 769 C C . TRP A 1 90 ? 7.469 -2.661 -9.451 1.00 96.12 90 TRP A C 1
ATOM 771 O O . TRP A 1 90 ? 7.369 -2.449 -8.248 1.00 96.12 90 TRP A O 1
ATOM 781 N N . ALA A 1 91 ? 6.522 -3.304 -10.138 1.00 95.50 91 ALA A N 1
ATOM 782 C CA . ALA A 1 91 ? 5.238 -3.704 -9.561 1.00 95.50 91 ALA A CA 1
ATOM 783 C C . ALA A 1 91 ? 5.371 -4.797 -8.495 1.00 95.50 91 ALA A C 1
ATOM 785 O O . ALA A 1 91 ? 4.669 -4.800 -7.488 1.00 95.50 91 ALA A O 1
ATOM 786 N N . PHE A 1 92 ? 6.273 -5.751 -8.722 1.00 95.25 92 PHE A N 1
ATOM 787 C CA . PHE A 1 92 ? 6.394 -6.949 -7.889 1.00 95.25 92 PHE A CA 1
ATOM 788 C C . PHE A 1 92 ? 7.783 -7.100 -7.273 1.00 95.25 92 PHE A C 1
ATOM 790 O O . PHE A 1 92 ? 8.107 -8.162 -6.747 1.00 95.25 92 PHE A O 1
ATOM 797 N N . PHE A 1 93 ? 8.605 -6.047 -7.346 1.00 94.44 93 PHE A N 1
ATOM 798 C CA . PHE A 1 93 ? 9.983 -6.037 -6.851 1.00 94.44 93 PHE A CA 1
ATOM 799 C C . PHE A 1 93 ? 10.846 -7.184 -7.409 1.00 94.44 93 PHE A C 1
ATOM 801 O O . PHE A 1 93 ? 11.843 -7.574 -6.801 1.00 94.44 93 PHE A O 1
ATOM 808 N N . ASP A 1 94 ? 10.501 -7.718 -8.586 1.00 95.81 94 ASP A N 1
ATOM 809 C CA . ASP A 1 94 ? 11.219 -8.826 -9.215 1.00 95.81 94 ASP A CA 1
ATOM 810 C C . ASP A 1 94 ? 12.539 -8.329 -9.825 1.00 95.81 94 ASP 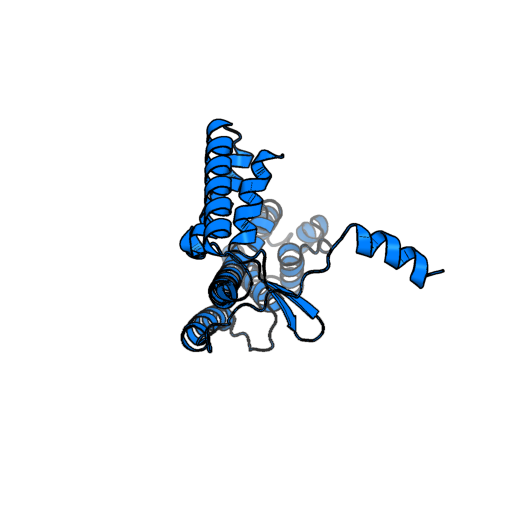A C 1
ATOM 812 O O . ASP A 1 94 ? 12.607 -7.819 -10.947 1.00 95.81 94 ASP A O 1
ATOM 816 N N . LYS A 1 95 ? 13.632 -8.481 -9.075 1.00 94.50 95 LYS A N 1
ATOM 817 C CA . LYS A 1 95 ? 14.959 -8.009 -9.489 1.00 94.50 95 LYS A CA 1
ATOM 818 C C . LYS A 1 95 ? 15.661 -8.925 -10.509 1.00 94.50 95 LYS A C 1
ATOM 820 O O . LYS A 1 95 ? 16.833 -8.681 -10.804 1.00 94.50 95 LYS A O 1
ATOM 825 N N . SER A 1 96 ? 14.979 -9.924 -11.086 1.00 96.75 96 SER A N 1
ATOM 826 C CA . SER A 1 96 ? 15.546 -10.809 -12.121 1.00 96.75 96 SER A CA 1
ATOM 827 C C . SER A 1 96 ? 16.003 -10.055 -13.375 1.00 96.75 96 SER A C 1
ATOM 829 O O . SER A 1 96 ? 17.024 -10.408 -13.969 1.00 96.75 96 SER A O 1
ATOM 831 N N . TYR A 1 97 ? 15.320 -8.966 -13.744 1.00 97.25 97 TYR A N 1
ATOM 832 C CA . TYR A 1 97 ? 15.787 -8.042 -14.775 1.00 97.25 97 TYR A CA 1
ATOM 833 C C . TYR A 1 97 ? 16.807 -7.064 -14.179 1.00 97.25 97 TYR A C 1
ATOM 835 O O . TYR A 1 97 ? 16.454 -6.042 -13.588 1.00 97.25 97 TYR A O 1
ATOM 843 N N . LYS A 1 98 ? 18.089 -7.432 -14.257 1.00 97.44 98 LYS A N 1
ATOM 844 C CA . LYS A 1 98 ? 19.205 -6.726 -13.608 1.00 97.44 98 LYS A CA 1
ATOM 845 C C . LYS A 1 98 ? 19.525 -5.396 -14.295 1.00 97.44 98 LYS A C 1
ATOM 847 O O . LYS A 1 98 ? 19.448 -5.296 -15.516 1.00 97.44 98 LYS A O 1
ATOM 852 N N . ILE A 1 99 ? 20.021 -4.419 -13.529 1.00 96.75 99 ILE A N 1
ATOM 853 C CA . ILE A 1 99 ? 20.445 -3.100 -14.044 1.00 96.75 99 ILE A CA 1
ATOM 854 C C . ILE A 1 99 ? 21.455 -3.213 -15.196 1.00 96.75 99 ILE A C 1
ATOM 856 O O . ILE A 1 99 ? 21.341 -2.495 -16.184 1.00 96.75 99 ILE A O 1
ATOM 860 N N . ALA A 1 100 ? 22.420 -4.133 -15.114 1.00 97.69 100 ALA A N 1
ATOM 861 C CA . ALA A 1 100 ? 23.385 -4.351 -16.195 1.00 97.69 100 ALA A CA 1
ATOM 862 C C . ALA A 1 100 ? 22.703 -4.790 -17.506 1.00 97.69 100 ALA A C 1
ATOM 864 O O . ALA A 1 100 ? 23.064 -4.320 -18.585 1.00 97.69 100 ALA A O 1
ATOM 865 N N . THR A 1 101 ? 21.684 -5.647 -17.410 1.00 98.00 101 THR A N 1
ATOM 866 C CA . THR A 1 101 ? 20.875 -6.077 -18.556 1.00 98.00 101 THR A CA 1
ATOM 867 C C . THR A 1 101 ? 20.018 -4.928 -19.081 1.00 98.00 101 THR A C 1
ATOM 869 O O . THR A 1 101 ? 20.012 -4.704 -20.283 1.00 98.00 101 THR A O 1
ATOM 872 N N . ILE A 1 102 ? 19.395 -4.136 -18.199 1.00 97.94 102 ILE A N 1
ATOM 873 C CA . ILE A 1 102 ? 18.630 -2.933 -18.572 1.00 97.94 102 ILE A CA 1
ATOM 874 C C . ILE A 1 102 ? 19.496 -1.969 -19.393 1.00 97.94 102 ILE A C 1
ATOM 876 O O . ILE A 1 102 ? 19.100 -1.564 -20.483 1.00 97.94 102 ILE A O 1
ATOM 880 N N . LYS A 1 103 ? 20.704 -1.649 -18.909 1.00 98.12 103 LYS A N 1
ATOM 881 C CA . LYS A 1 103 ? 21.655 -0.766 -19.606 1.00 98.12 103 LYS A CA 1
ATOM 882 C C . LYS A 1 103 ? 22.034 -1.296 -20.991 1.00 98.12 103 LYS A C 1
ATOM 884 O O . LYS A 1 103 ? 22.173 -0.514 -21.926 1.00 98.12 103 LYS A O 1
ATOM 889 N N . LYS A 1 104 ? 22.194 -2.617 -21.133 1.00 97.94 104 LYS A N 1
ATOM 890 C CA . LYS A 1 104 ? 22.488 -3.262 -22.421 1.00 97.94 104 LYS A CA 1
ATOM 891 C C . LYS A 1 104 ? 21.290 -3.191 -23.371 1.00 97.94 104 LYS A C 1
ATOM 893 O O . LYS A 1 104 ? 21.448 -2.765 -24.513 1.00 97.94 104 LYS A O 1
ATOM 898 N N . ASP A 1 105 ? 20.116 -3.592 -22.898 1.00 97.44 105 ASP A N 1
ATOM 899 C CA . ASP A 1 105 ? 18.899 -3.718 -23.704 1.00 97.44 105 ASP A CA 1
ATOM 900 C C . ASP A 1 105 ? 18.349 -2.346 -24.134 1.00 97.44 105 ASP A C 1
ATOM 902 O O . ASP A 1 105 ? 17.795 -2.219 -25.226 1.00 97.44 105 ASP A O 1
ATOM 906 N N . LEU A 1 106 ? 18.561 -1.302 -23.323 1.00 97.50 106 LEU A N 1
ATOM 907 C CA . LEU A 1 106 ? 18.139 0.074 -23.602 1.00 97.50 106 LEU A CA 1
ATOM 908 C C . LEU A 1 106 ? 19.254 0.985 -24.139 1.00 97.50 106 LEU A C 1
ATOM 910 O O . LEU A 1 106 ? 19.050 2.189 -24.249 1.00 97.50 106 LEU A O 1
ATOM 914 N N . LYS A 1 107 ? 20.417 0.447 -24.533 1.00 96.88 107 LYS A N 1
ATOM 915 C CA . LYS A 1 107 ? 21.562 1.251 -25.012 1.00 96.88 107 LYS A CA 1
ATOM 916 C C . LYS A 1 107 ? 21.210 2.200 -26.170 1.00 96.88 107 LYS A C 1
ATOM 918 O O . LYS A 1 107 ? 21.808 3.261 -26.297 1.00 96.88 107 LYS A O 1
ATOM 923 N N . LYS A 1 108 ? 20.247 1.816 -27.016 1.00 96.12 108 LYS A N 1
ATOM 924 C CA . LYS A 1 108 ? 19.769 2.622 -28.156 1.00 96.12 108 LYS A CA 1
ATOM 925 C C . LYS A 1 108 ? 18.779 3.729 -27.763 1.00 96.12 108 LYS A C 1
ATOM 927 O O . LYS A 1 108 ? 18.423 4.535 -28.612 1.00 96.12 108 LYS A O 1
ATOM 932 N N . PHE A 1 109 ? 18.347 3.768 -26.504 1.00 96.06 109 PHE A N 1
ATOM 933 C CA . PHE A 1 109 ? 17.344 4.692 -25.979 1.00 96.06 109 PHE A CA 1
ATOM 934 C C . PHE A 1 109 ? 17.911 5.447 -24.763 1.00 96.06 109 PHE A C 1
ATOM 936 O O . PHE A 1 109 ? 17.436 5.240 -23.649 1.00 96.06 109 PHE A O 1
ATOM 943 N N . PRO A 1 110 ? 18.954 6.282 -24.929 1.00 96.50 110 PRO A N 1
ATOM 944 C CA . PRO A 1 110 ? 19.699 6.857 -23.805 1.00 96.50 110 PRO A CA 1
ATOM 945 C C . PRO A 1 110 ? 18.827 7.687 -22.851 1.00 96.50 110 PRO A C 1
ATOM 947 O O . PRO A 1 110 ? 18.923 7.491 -21.644 1.00 96.50 110 PRO A O 1
ATOM 950 N N . ALA A 1 111 ? 17.924 8.526 -23.371 1.00 97.19 111 ALA A N 1
ATOM 951 C CA . ALA A 1 111 ? 17.011 9.322 -22.542 1.00 97.19 111 ALA A CA 1
ATOM 952 C C . ALA A 1 111 ? 16.007 8.447 -21.767 1.00 97.19 111 ALA A C 1
ATOM 954 O O . ALA A 1 111 ? 15.785 8.639 -20.575 1.00 97.19 111 ALA A O 1
ATOM 955 N N . PHE A 1 112 ? 15.445 7.422 -22.419 1.00 97.62 112 PHE A N 1
ATOM 956 C CA . PHE A 1 112 ? 14.550 6.477 -21.748 1.00 97.62 112 PHE A CA 1
ATOM 957 C C . PHE A 1 112 ? 15.297 5.630 -20.708 1.00 97.62 112 PHE A C 1
ATOM 959 O O . PHE A 1 112 ? 14.761 5.350 -19.642 1.00 97.62 112 PHE A O 1
ATOM 966 N N . LEU A 1 113 ? 16.545 5.238 -20.986 1.00 97.81 113 LEU A N 1
ATOM 967 C CA . LEU A 1 113 ? 17.398 4.532 -20.032 1.00 97.81 113 LEU A CA 1
ATOM 968 C C . LEU A 1 113 ? 17.668 5.386 -18.791 1.00 97.81 113 LEU A C 1
ATOM 970 O O . LEU A 1 113 ? 17.582 4.864 -17.683 1.00 97.81 113 LEU A O 1
ATOM 974 N N . GLU A 1 114 ? 17.981 6.670 -18.958 1.00 97.12 114 GLU A N 1
ATOM 975 C CA . GLU A 1 114 ? 18.171 7.594 -17.838 1.00 97.12 114 GLU A CA 1
ATOM 976 C C . GLU A 1 114 ? 16.910 7.679 -16.974 1.00 97.12 114 GLU A C 1
ATOM 978 O O . GLU A 1 114 ? 16.986 7.463 -15.765 1.00 97.12 114 GLU A O 1
ATOM 983 N N . TRP A 1 115 ? 15.741 7.852 -17.598 1.00 96.81 115 TRP A N 1
ATOM 984 C CA . TRP A 1 115 ? 14.457 7.831 -16.897 1.00 96.81 115 TRP A CA 1
ATOM 985 C C . TRP A 1 115 ? 14.210 6.507 -16.156 1.00 96.81 115 TRP A C 1
ATOM 987 O O . TRP A 1 115 ? 13.861 6.515 -14.977 1.00 96.81 115 TRP A O 1
ATOM 997 N N . VAL A 1 116 ? 14.455 5.356 -16.797 1.00 96.81 116 VAL A N 1
ATOM 998 C CA . VAL A 1 116 ? 14.320 4.027 -16.171 1.00 96.81 116 VAL A CA 1
ATOM 999 C C . VAL A 1 116 ? 15.231 3.888 -14.947 1.00 96.81 116 VAL A C 1
ATOM 1001 O O . VAL A 1 116 ? 14.813 3.332 -13.932 1.00 96.81 116 VAL A O 1
ATOM 1004 N N . LEU A 1 117 ? 16.477 4.362 -15.024 1.00 96.69 117 LEU A N 1
ATOM 1005 C CA . LEU A 1 117 ? 17.410 4.319 -13.895 1.00 96.69 117 LEU A CA 1
ATOM 1006 C C . LEU A 1 117 ? 16.995 5.282 -12.778 1.00 96.69 117 LEU A C 1
ATOM 1008 O O . LEU A 1 117 ? 17.142 4.92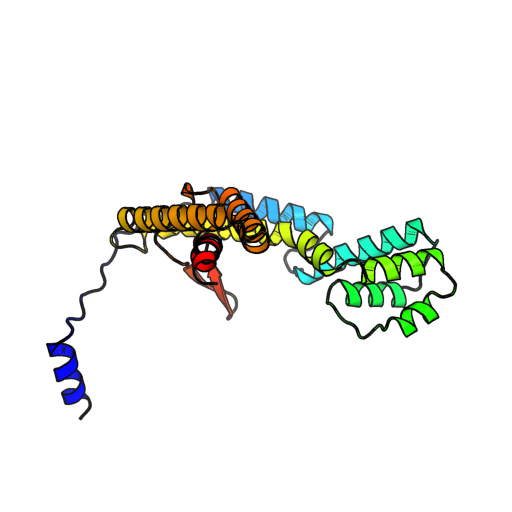5 -11.611 1.00 96.69 117 LEU A O 1
ATOM 1012 N N . GLY A 1 118 ? 16.438 6.443 -13.132 1.00 95.44 118 GLY A N 1
ATOM 1013 C CA . GLY A 1 118 ? 15.832 7.386 -12.196 1.00 95.44 118 GLY A CA 1
ATOM 1014 C C . GLY A 1 118 ? 14.689 6.747 -11.415 1.00 95.44 118 GLY A C 1
ATOM 1015 O O . GLY A 1 118 ? 14.758 6.689 -10.197 1.00 95.44 118 GLY A O 1
ATOM 1016 N N . VAL A 1 119 ? 13.709 6.146 -12.099 1.00 94.19 119 VAL A N 1
ATOM 1017 C CA . VAL A 1 119 ? 12.584 5.436 -11.455 1.00 94.19 119 VAL A CA 1
ATOM 1018 C C . VAL A 1 119 ? 13.053 4.261 -10.591 1.00 94.19 119 VAL A C 1
ATOM 1020 O O . VAL A 1 119 ? 12.446 3.961 -9.568 1.00 94.19 119 VAL A O 1
ATOM 1023 N N . ASP A 1 120 ? 14.116 3.549 -10.978 1.00 92.25 120 ASP A N 1
ATOM 1024 C CA . ASP A 1 120 ? 14.619 2.448 -10.147 1.00 92.25 120 ASP A CA 1
ATOM 1025 C C . ASP A 1 120 ? 15.308 2.949 -8.866 1.00 92.25 120 ASP A C 1
ATOM 1027 O O . ASP A 1 120 ? 15.259 2.254 -7.847 1.00 92.25 120 ASP A O 1
ATOM 1031 N N . ALA A 1 121 ? 15.924 4.135 -8.921 1.00 90.88 121 ALA A N 1
ATOM 1032 C CA . ALA A 1 121 ? 16.602 4.788 -7.804 1.00 90.88 121 ALA A CA 1
ATOM 1033 C C . ALA A 1 121 ? 15.641 5.566 -6.886 1.00 90.88 121 ALA A C 1
ATOM 1035 O O . ALA A 1 121 ? 15.788 5.519 -5.664 1.00 90.88 121 ALA A O 1
ATOM 1036 N N . GLU A 1 122 ? 14.658 6.260 -7.459 1.00 80.31 122 GLU A N 1
ATOM 1037 C CA . GLU A 1 122 ? 13.569 6.922 -6.746 1.00 80.31 122 GLU A CA 1
ATOM 1038 C C . GLU A 1 122 ? 12.621 5.853 -6.216 1.00 80.31 122 GLU A C 1
ATOM 1040 O O . GLU A 1 122 ? 11.954 5.188 -6.996 1.00 80.31 122 GLU A O 1
ATOM 1045 N N . ASP A 1 123 ? 12.599 5.659 -4.895 1.00 78.06 123 ASP A N 1
ATOM 1046 C CA . ASP A 1 123 ? 11.874 4.603 -4.179 1.00 78.06 123 ASP A CA 1
ATOM 1047 C C . ASP A 1 123 ? 10.532 4.194 -4.830 1.00 78.06 123 ASP A C 1
ATOM 1049 O O . ASP A 1 123 ? 9.455 4.676 -4.476 1.00 78.06 123 ASP A O 1
ATOM 1053 N N . HIS A 1 124 ? 10.581 3.248 -5.773 1.00 85.81 124 HIS A N 1
ATOM 1054 C CA . HIS A 1 124 ? 9.412 2.718 -6.472 1.00 85.81 124 HIS A CA 1
ATOM 1055 C C . HIS A 1 124 ? 8.432 2.064 -5.492 1.00 85.81 124 HIS A C 1
ATOM 1057 O O . HIS A 1 124 ? 7.256 1.908 -5.824 1.00 85.81 124 HIS A O 1
ATOM 1063 N N . ALA A 1 125 ? 8.853 1.753 -4.257 1.00 89.50 125 ALA A N 1
ATOM 1064 C CA . ALA A 1 125 ? 7.935 1.348 -3.204 1.00 89.50 125 ALA A CA 1
ATOM 1065 C C . ALA A 1 125 ? 6.976 2.475 -2.795 1.00 89.50 125 ALA A C 1
ATOM 1067 O O . ALA A 1 125 ? 5.822 2.190 -2.466 1.00 89.50 125 ALA A O 1
ATOM 1068 N N . ALA A 1 126 ? 7.386 3.743 -2.873 1.00 90.81 126 ALA A N 1
ATOM 1069 C CA . ALA A 1 126 ? 6.492 4.882 -2.690 1.00 90.81 126 ALA A CA 1
ATOM 1070 C C . ALA A 1 126 ? 5.432 4.950 -3.801 1.00 90.81 126 ALA A C 1
ATOM 1072 O O . ALA A 1 126 ? 4.256 5.154 -3.499 1.00 90.81 126 ALA A O 1
ATOM 1073 N N . ILE A 1 127 ? 5.813 4.686 -5.057 1.00 94.00 127 ILE A N 1
ATOM 1074 C CA . ILE A 1 127 ? 4.876 4.615 -6.193 1.00 94.00 127 ILE A CA 1
ATOM 1075 C C . ILE A 1 127 ? 3.892 3.455 -5.995 1.00 94.00 12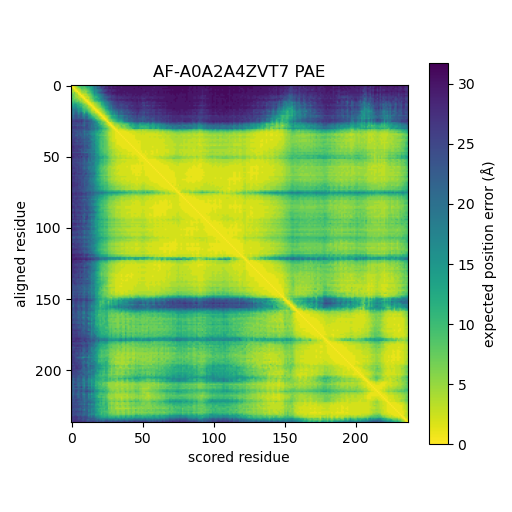7 ILE A C 1
ATOM 1077 O O . ILE A 1 127 ? 2.680 3.644 -6.116 1.00 94.00 127 ILE A O 1
ATOM 1081 N N . VAL A 1 128 ? 4.388 2.270 -5.612 1.00 92.88 128 VAL A N 1
ATOM 1082 C CA . VAL A 1 128 ? 3.537 1.120 -5.267 1.00 92.88 128 VAL A CA 1
ATOM 1083 C C . VAL A 1 128 ? 2.550 1.502 -4.167 1.00 92.88 128 VAL A C 1
ATOM 1085 O O . VAL A 1 128 ? 1.352 1.259 -4.297 1.00 92.88 128 VAL A O 1
ATOM 1088 N N . LYS A 1 129 ? 3.027 2.134 -3.094 1.00 91.06 129 LYS A N 1
ATOM 1089 C CA . LYS A 1 129 ? 2.191 2.532 -1.962 1.00 91.06 129 LYS A CA 1
ATOM 1090 C C . LYS A 1 129 ? 1.107 3.522 -2.371 1.00 91.06 129 LYS A C 1
ATOM 1092 O O . LYS A 1 129 ? -0.038 3.349 -1.960 1.00 91.06 129 LYS A O 1
ATOM 1097 N N . GLU A 1 130 ? 1.440 4.533 -3.168 1.00 92.31 130 GLU A N 1
ATOM 1098 C CA . GLU A 1 130 ? 0.460 5.528 -3.606 1.00 92.31 130 GLU A CA 1
ATOM 1099 C C . GLU A 1 130 ? -0.591 4.904 -4.529 1.00 92.31 130 GLU A C 1
ATOM 1101 O O . GLU A 1 130 ? -1.782 5.131 -4.323 1.00 92.31 130 GLU A O 1
ATOM 1106 N N . ASN A 1 131 ? -0.181 4.027 -5.450 1.00 94.12 131 ASN A N 1
ATOM 1107 C CA . ASN A 1 131 ? -1.096 3.286 -6.318 1.00 94.12 131 ASN A CA 1
ATOM 1108 C C . ASN A 1 131 ? -2.079 2.401 -5.522 1.00 94.12 131 ASN A C 1
ATOM 1110 O O . ASN A 1 131 ? -3.260 2.304 -5.844 1.00 94.12 131 ASN A O 1
ATOM 1114 N N . MET A 1 132 ? -1.620 1.772 -4.438 1.00 93.62 132 MET A N 1
ATOM 1115 C CA . MET A 1 132 ? -2.444 0.854 -3.636 1.00 93.62 132 MET A CA 1
ATOM 1116 C C . MET A 1 132 ? -3.333 1.555 -2.596 1.00 93.62 132 MET A C 1
ATOM 1118 O O . MET A 1 132 ? -4.291 0.970 -2.077 1.00 93.62 132 MET A O 1
ATOM 1122 N N . LYS A 1 133 ? -3.055 2.826 -2.304 1.00 91.88 133 LYS A N 1
ATOM 1123 C CA . LYS A 1 133 ? -3.732 3.640 -1.286 1.00 91.88 133 LYS A CA 1
ATOM 1124 C C . LYS A 1 133 ? -5.254 3.766 -1.456 1.00 91.88 133 LYS A C 1
ATOM 1126 O O . LYS A 1 133 ? -5.938 3.788 -0.427 1.00 91.88 133 LYS A O 1
ATOM 1131 N N . PRO A 1 134 ? -5.838 3.844 -2.671 1.00 93.44 134 PRO A N 1
ATOM 1132 C CA . PRO A 1 134 ? -7.292 3.873 -2.831 1.00 93.44 134 PRO A CA 1
ATOM 1133 C C . PRO A 1 134 ? -7.969 2.601 -2.310 1.00 93.44 134 PRO A C 1
ATOM 1135 O O . PRO A 1 134 ? -8.990 2.695 -1.626 1.00 93.44 134 PRO A O 1
ATOM 1138 N N . PHE A 1 135 ? -7.372 1.428 -2.552 1.00 93.00 135 PHE A N 1
ATOM 1139 C CA . PHE A 1 135 ? -7.867 0.156 -2.021 1.00 93.00 135 PHE A CA 1
ATOM 1140 C C . PHE A 1 135 ? -7.669 0.067 -0.513 1.00 93.00 135 PHE A C 1
ATOM 1142 O O . PHE A 1 135 ? -8.606 -0.292 0.194 1.00 93.00 135 PHE A O 1
ATOM 1149 N N . GLU A 1 136 ? -6.492 0.449 -0.007 1.00 89.81 136 GLU A N 1
ATOM 1150 C CA . GLU A 1 136 ? -6.230 0.512 1.437 1.00 89.81 136 GLU A CA 1
ATOM 1151 C C . GLU A 1 136 ? -7.308 1.354 2.141 1.00 89.81 136 GLU A C 1
ATOM 1153 O O . GLU A 1 136 ? -7.928 0.905 3.105 1.00 89.81 136 GLU A O 1
ATOM 1158 N N . LYS A 1 137 ? -7.603 2.550 1.614 1.00 89.00 137 LYS A N 1
ATOM 1159 C CA . LYS A 1 137 ? -8.646 3.433 2.146 1.00 89.00 137 LYS A CA 1
ATOM 1160 C C . LYS A 1 137 ? -10.031 2.785 2.088 1.00 89.00 137 LYS A C 1
ATOM 1162 O O . LYS A 1 137 ? -10.760 2.853 3.073 1.00 89.00 137 LYS A O 1
ATOM 1167 N N . LEU A 1 138 ? -10.382 2.154 0.967 1.00 91.38 138 LEU A N 1
ATOM 1168 C CA . LEU A 1 138 ? -11.669 1.480 0.796 1.00 91.38 138 LEU A CA 1
ATOM 1169 C C . LEU A 1 138 ? -11.870 0.363 1.830 1.00 91.38 138 LEU A C 1
ATOM 1171 O O . LEU A 1 138 ? -12.913 0.306 2.479 1.00 91.38 138 LEU A O 1
ATOM 1175 N N . PHE A 1 139 ? -10.859 -0.489 2.019 1.00 88.88 139 PHE A N 1
ATOM 1176 C CA . PHE A 1 139 ? -10.895 -1.568 3.006 1.00 88.88 139 PHE A CA 1
ATOM 1177 C C . PHE A 1 139 ? -10.957 -1.040 4.441 1.00 88.88 139 PHE A C 1
ATOM 1179 O O . PHE A 1 139 ? -11.687 -1.596 5.261 1.00 88.88 139 PHE A O 1
ATOM 1186 N N . PHE A 1 140 ? -10.235 0.040 4.751 1.00 86.75 140 PHE A N 1
ATOM 1187 C CA . PHE A 1 140 ? -10.299 0.657 6.075 1.00 86.75 140 PHE A CA 1
ATOM 1188 C C . PHE A 1 140 ? -11.669 1.252 6.386 1.00 86.75 140 PHE A C 1
ATOM 1190 O O . PHE A 1 140 ? -12.187 1.033 7.480 1.00 86.75 140 PHE A O 1
ATOM 1197 N N . GLU A 1 141 ? -12.269 1.976 5.441 1.00 86.88 141 GLU A N 1
ATOM 1198 C CA . GLU A 1 141 ? -13.618 2.522 5.603 1.00 86.88 141 GLU A CA 1
ATOM 1199 C C . GLU A 1 141 ? -14.657 1.404 5.777 1.00 86.88 141 GLU A C 1
ATOM 1201 O O . GLU A 1 141 ? -15.487 1.486 6.680 1.00 86.88 141 GLU A O 1
ATOM 1206 N N . LEU A 1 142 ? -14.578 0.335 4.973 1.00 88.12 142 LEU A N 1
ATOM 1207 C CA . LEU A 1 142 ? -15.462 -0.829 5.095 1.00 88.12 142 LEU A CA 1
ATOM 1208 C C . LEU A 1 142 ? -15.317 -1.498 6.464 1.00 88.12 142 LEU A C 1
ATOM 1210 O O . LEU A 1 142 ? -16.312 -1.781 7.127 1.00 88.12 142 LEU A O 1
ATOM 1214 N N . GLY A 1 143 ? -14.077 -1.721 6.902 1.00 85.00 143 GLY A N 1
ATOM 1215 C CA . GLY A 1 143 ? -13.797 -2.289 8.213 1.00 85.00 143 GLY A CA 1
ATOM 1216 C C . GLY A 1 143 ? -14.372 -1.427 9.333 1.00 85.00 143 GLY A C 1
ATOM 1217 O O . GLY A 1 143 ? -15.015 -1.957 10.228 1.00 85.00 143 GLY A O 1
ATOM 1218 N N . ALA A 1 144 ? -14.198 -0.106 9.281 1.00 83.44 144 ALA A N 1
ATOM 1219 C CA . ALA A 1 144 ? -14.754 0.798 10.285 1.00 83.44 144 ALA A CA 1
ATOM 1220 C C . ALA A 1 144 ? -16.290 0.788 10.308 1.00 83.44 144 ALA A C 1
ATOM 1222 O O . ALA A 1 144 ? -16.869 0.752 11.390 1.00 83.44 144 ALA A O 1
ATOM 1223 N N . GLU A 1 145 ? -16.942 0.767 9.144 1.00 84.06 145 GLU A N 1
ATOM 1224 C CA . GLU A 1 145 ? -18.401 0.666 9.037 1.00 84.06 145 GLU A CA 1
ATOM 1225 C C . GLU A 1 145 ? -18.914 -0.643 9.656 1.00 84.06 145 GLU A C 1
ATOM 1227 O O . GLU A 1 145 ? -19.770 -0.621 10.536 1.00 84.06 145 GLU A O 1
ATOM 1232 N N . ILE A 1 146 ? -18.328 -1.784 9.276 1.00 81.81 146 ILE A N 1
ATOM 1233 C CA . ILE A 1 146 ? -18.678 -3.090 9.853 1.00 81.81 146 ILE A CA 1
ATOM 1234 C C . ILE A 1 146 ? -18.451 -3.079 11.367 1.00 81.81 146 ILE A C 1
ATOM 1236 O O . ILE A 1 146 ? -19.314 -3.515 12.124 1.00 81.81 146 ILE A O 1
ATOM 1240 N N . MET A 1 147 ? -17.315 -2.554 11.830 1.00 79.44 147 MET A N 1
ATOM 1241 C CA . MET A 1 147 ? -16.988 -2.516 13.254 1.00 79.44 147 MET A CA 1
ATOM 1242 C C . MET A 1 147 ? -17.956 -1.644 14.051 1.00 79.44 147 MET A C 1
ATOM 1244 O O . MET A 1 147 ? -18.378 -2.067 15.125 1.00 79.44 147 MET A O 1
ATOM 1248 N N . LYS A 1 148 ? -18.344 -0.465 13.547 1.00 76.00 148 LYS A N 1
ATOM 1249 C CA . LYS A 1 148 ? -19.382 0.372 14.176 1.00 76.00 148 LYS A CA 1
ATOM 1250 C C . LYS A 1 148 ? -20.681 -0.402 14.316 1.00 76.00 148 LYS A C 1
ATOM 1252 O O . LYS A 1 148 ? -21.288 -0.395 15.384 1.00 76.00 148 LYS A O 1
ATOM 1257 N N . ASN A 1 149 ? -21.030 -1.146 13.278 1.00 72.56 149 ASN A N 1
ATOM 1258 C CA . ASN A 1 149 ? -22.288 -1.861 13.219 1.00 72.56 149 ASN A CA 1
ATOM 1259 C C . ASN A 1 149 ? -22.321 -3.111 14.119 1.00 72.56 149 ASN A C 1
ATOM 1261 O O . ASN A 1 149 ? -23.349 -3.454 14.700 1.00 72.56 149 ASN A O 1
ATOM 1265 N N . VAL A 1 150 ? -21.172 -3.757 14.321 1.00 68.62 150 VAL A N 1
ATOM 1266 C CA . VAL A 1 150 ? -21.030 -4.938 15.193 1.00 68.62 150 VAL A CA 1
ATOM 1267 C C . VAL A 1 150 ? -20.674 -4.558 16.641 1.00 68.62 150 VAL A C 1
ATOM 1269 O O . VAL A 1 150 ? -20.838 -5.359 17.557 1.00 68.62 150 VAL A O 1
ATOM 1272 N N . SER A 1 151 ? -20.224 -3.326 16.896 1.00 58.66 151 SER A N 1
ATOM 1273 C CA . SER A 1 151 ? -19.732 -2.877 18.208 1.00 58.66 151 SER A CA 1
ATOM 1274 C C . SER A 1 151 ? -20.715 -3.063 19.367 1.00 58.66 151 SER A C 1
ATOM 1276 O O . SER A 1 151 ? -20.290 -3.388 20.477 1.00 58.66 151 SER A O 1
ATOM 1278 N N . GLY A 1 152 ? -22.020 -2.939 19.102 1.00 56.44 152 GLY A N 1
ATOM 1279 C CA . GLY A 1 152 ? -23.074 -3.175 20.093 1.00 56.44 152 GLY A CA 1
ATOM 1280 C C . GLY A 1 152 ? -23.151 -4.620 20.603 1.00 56.44 152 GLY A C 1
ATOM 1281 O O . GLY A 1 152 ? -23.832 -4.875 21.588 1.00 56.44 152 GLY A O 1
ATOM 1282 N N . TRP A 1 153 ? -22.455 -5.564 19.961 1.00 55.84 153 TRP A N 1
ATOM 1283 C CA . TRP A 1 153 ? -22.545 -6.997 20.247 1.00 55.84 153 TRP A CA 1
ATOM 1284 C C . TRP A 1 153 ? -21.373 -7.544 21.066 1.00 55.84 153 TRP A C 1
ATOM 1286 O O . TRP A 1 153 ? -21.428 -8.697 21.482 1.00 55.84 153 TRP A O 1
ATOM 1296 N N . LEU A 1 154 ? -20.288 -6.780 21.242 1.00 57.00 154 LEU A N 1
ATOM 1297 C CA . LEU A 1 154 ? -18.993 -7.336 21.668 1.00 57.00 154 LEU A CA 1
ATOM 1298 C C . LEU A 1 154 ? -18.525 -6.900 23.062 1.00 57.00 154 LEU A C 1
ATOM 1300 O O . LEU A 1 154 ? -17.606 -7.514 23.598 1.00 57.00 154 LEU A O 1
ATOM 1304 N N . ALA A 1 155 ? -19.129 -5.875 23.670 1.00 60.94 155 ALA A N 1
ATOM 1305 C CA . ALA A 1 155 ? -18.660 -5.340 24.947 1.00 60.94 155 ALA A CA 1
ATOM 1306 C C . ALA A 1 155 ? -19.753 -5.298 26.019 1.00 60.94 155 ALA A C 1
ATOM 1308 O O . ALA A 1 155 ? -20.820 -4.732 25.813 1.00 60.94 155 ALA A O 1
ATOM 1309 N N . ALA A 1 156 ? -19.435 -5.830 27.205 1.00 58.69 156 ALA A N 1
ATOM 1310 C CA . ALA A 1 156 ? -20.295 -5.756 28.390 1.00 58.69 156 ALA A CA 1
ATOM 1311 C C . ALA A 1 156 ? -20.458 -4.327 28.936 1.00 58.69 156 ALA A C 1
ATOM 1313 O O . ALA A 1 156 ? -21.427 -4.028 29.627 1.00 58.69 156 ALA A O 1
ATOM 1314 N N . SER A 1 157 ? -19.514 -3.431 28.630 1.00 61.91 157 SER A N 1
ATOM 1315 C CA . SER A 1 157 ? -19.603 -1.998 28.935 1.00 61.91 157 SER A CA 1
ATOM 1316 C C . SER A 1 157 ? -18.942 -1.183 27.813 1.00 61.91 157 SER A C 1
ATOM 1318 O O . SER A 1 157 ? -17.765 -0.812 27.915 1.00 61.91 157 SER A O 1
ATOM 1320 N N . PRO A 1 158 ? -19.670 -0.947 26.706 1.00 70.06 158 PRO A N 1
ATOM 1321 C CA . PRO A 1 158 ? -19.163 -0.251 25.523 1.00 70.06 158 PRO A CA 1
ATOM 1322 C C . PRO A 1 158 ? -18.601 1.137 25.849 1.00 70.06 158 PRO A C 1
ATOM 1324 O O . PRO A 1 158 ? -17.464 1.450 25.495 1.00 70.06 158 PRO A O 1
ATOM 1327 N N . ASP A 1 159 ? -19.353 1.933 26.609 1.00 77.12 159 ASP A N 1
ATOM 1328 C CA . ASP A 1 159 ? -19.031 3.342 26.848 1.00 77.12 159 ASP A CA 1
ATOM 1329 C C . ASP A 1 159 ? -17.780 3.534 27.703 1.00 77.12 159 ASP A C 1
ATOM 1331 O O . ASP A 1 159 ? -16.945 4.391 27.409 1.00 77.12 159 ASP A O 1
ATOM 1335 N N . SER A 1 160 ? -17.612 2.731 28.758 1.00 80.50 160 SER A N 1
ATOM 1336 C CA . SER A 1 160 ? -16.426 2.810 29.620 1.00 80.50 160 SER A CA 1
ATOM 1337 C C . SER A 1 160 ? -15.165 2.384 28.868 1.00 80.50 160 SER A C 1
ATOM 1339 O O . SER A 1 160 ? -14.113 3.012 29.012 1.00 80.50 160 SER A O 1
ATOM 1341 N N . THR A 1 161 ? -15.280 1.373 28.003 1.00 80.94 161 THR A N 1
ATOM 1342 C CA . THR A 1 161 ? -14.179 0.900 27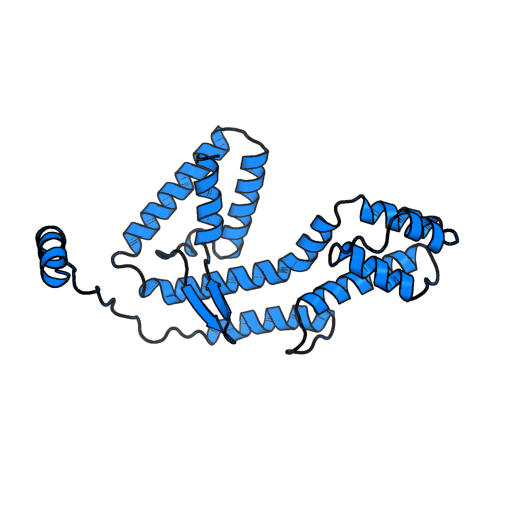.158 1.00 80.94 161 THR A CA 1
ATOM 1343 C C . THR A 1 161 ? -13.774 1.965 26.142 1.00 80.94 161 THR A C 1
ATOM 1345 O O . THR A 1 161 ? -12.594 2.303 26.058 1.00 80.94 161 THR A O 1
ATOM 1348 N N . VAL A 1 162 ? -14.737 2.564 25.433 1.00 84.19 162 VAL A N 1
ATOM 1349 C CA . VAL A 1 162 ? -14.476 3.6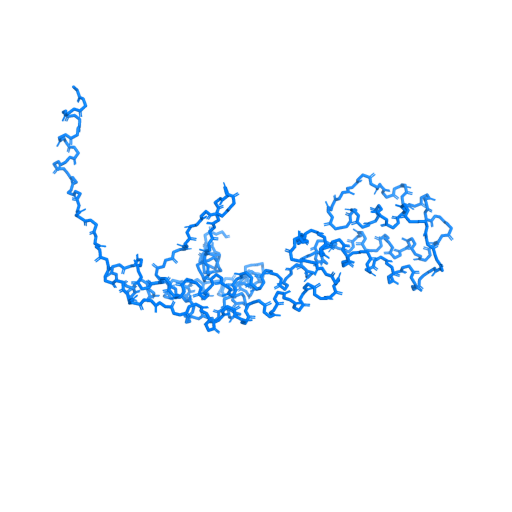51 24.474 1.00 84.19 162 VAL A CA 1
ATOM 1350 C C . VAL A 1 162 ? -13.841 4.859 25.168 1.00 84.19 162 VAL A C 1
ATOM 1352 O O . VAL A 1 162 ? -12.854 5.397 24.666 1.00 84.19 162 VAL A O 1
ATOM 1355 N N . LYS A 1 163 ? -14.340 5.263 26.346 1.00 85.94 163 LYS A N 1
ATOM 1356 C CA . LYS A 1 163 ? -13.750 6.358 27.140 1.00 85.94 163 LYS A CA 1
ATOM 1357 C C . LYS A 1 163 ? -12.292 6.081 27.506 1.00 85.94 163 LYS A C 1
ATOM 1359 O O . LYS A 1 163 ? -11.451 6.966 27.362 1.00 85.94 163 LYS A O 1
ATOM 1364 N N . ARG A 1 164 ? -11.976 4.857 27.941 1.00 86.94 164 ARG A N 1
ATOM 1365 C CA . ARG A 1 164 ? -10.601 4.460 28.278 1.00 86.94 164 ARG A CA 1
ATOM 1366 C C . ARG A 1 164 ? -9.678 4.526 27.061 1.00 86.94 164 ARG A C 1
ATOM 1368 O O . ARG A 1 164 ? -8.586 5.072 27.176 1.00 86.94 164 ARG A O 1
ATOM 1375 N N . VAL A 1 165 ? -10.131 4.030 25.908 1.00 87.50 165 VAL A N 1
ATOM 1376 C CA . VAL A 1 165 ? -9.363 4.085 24.653 1.00 87.50 165 VAL A CA 1
ATOM 1377 C C . VAL A 1 165 ? -9.096 5.533 24.232 1.00 87.50 165 VAL A C 1
ATOM 1379 O O . VAL A 1 165 ? -7.961 5.859 23.899 1.00 87.50 165 VAL A O 1
ATOM 1382 N N . LYS A 1 166 ? -10.098 6.420 24.309 1.00 88.38 166 LYS A N 1
ATOM 1383 C CA . LYS A 1 166 ? -9.930 7.857 24.021 1.00 88.38 166 LYS A CA 1
ATOM 1384 C C . LYS A 1 166 ? -8.890 8.503 24.938 1.00 88.38 166 LYS A C 1
ATOM 1386 O O . LYS A 1 166 ? -7.958 9.129 24.450 1.00 88.38 166 LYS A O 1
ATOM 1391 N N . LYS A 1 167 ? -8.982 8.261 26.250 1.00 91.12 167 LYS A N 1
ATOM 1392 C CA . LYS A 1 167 ? -8.016 8.786 27.228 1.00 91.12 167 LYS A CA 1
ATOM 1393 C C . LYS A 1 167 ? -6.586 8.311 26.946 1.00 91.12 167 LYS A C 1
ATOM 1395 O O . LYS A 1 167 ? -5.650 9.098 27.046 1.00 91.12 167 LYS A O 1
ATOM 1400 N N . GLN A 1 168 ? -6.414 7.032 26.612 1.00 89.19 168 GLN A N 1
ATOM 1401 C CA . GLN A 1 168 ? -5.101 6.483 26.277 1.00 89.19 168 GLN A CA 1
ATOM 1402 C C . GLN A 1 168 ? -4.549 7.107 24.991 1.00 89.19 168 GLN A C 1
ATOM 1404 O O . GLN A 1 168 ? -3.388 7.500 24.960 1.00 89.19 168 GLN A O 1
ATOM 1409 N N . LEU A 1 169 ? -5.391 7.247 23.965 1.00 89.81 169 LEU A N 1
ATOM 1410 C CA . LEU A 1 169 ? -5.031 7.900 22.711 1.00 89.81 169 LEU A CA 1
ATOM 1411 C C . LEU A 1 169 ? -4.559 9.344 22.942 1.00 89.81 169 LEU A C 1
ATOM 1413 O O . LEU A 1 169 ? -3.495 9.713 22.449 1.00 89.81 169 LEU A O 1
ATOM 1417 N N . ASP A 1 170 ? -5.304 10.135 23.718 1.00 90.25 170 ASP A N 1
ATOM 1418 C CA . ASP A 1 170 ? -4.949 11.525 24.029 1.00 90.25 170 ASP A CA 1
ATOM 1419 C C . ASP A 1 170 ? -3.598 11.619 24.748 1.00 90.25 170 ASP A C 1
ATOM 1421 O O . ASP A 1 170 ? -2.743 12.418 24.359 1.00 90.25 170 ASP A O 1
ATOM 1425 N N . ALA A 1 171 ? -3.369 10.755 25.741 1.00 91.31 171 ALA A N 1
ATOM 1426 C CA . ALA A 1 171 ? -2.102 10.697 26.464 1.00 91.31 171 ALA A CA 1
ATOM 1427 C C . ALA A 1 171 ? -0.923 10.358 25.534 1.00 91.31 171 ALA A C 1
ATOM 1429 O O . ALA A 1 171 ? 0.123 11.005 25.597 1.00 91.31 171 ALA A O 1
ATOM 1430 N N . SER A 1 172 ? -1.096 9.391 24.628 1.00 88.50 172 SER A N 1
ATOM 1431 C CA . SER A 1 172 ? -0.066 9.027 23.649 1.00 88.50 172 SER A CA 1
ATOM 1432 C C . SER A 1 172 ? 0.227 10.161 22.668 1.00 88.50 172 SER A C 1
ATOM 1434 O O . SER A 1 172 ? 1.391 10.445 22.387 1.00 88.50 172 SER A O 1
ATOM 1436 N N . ILE A 1 173 ? -0.808 10.850 22.175 1.00 88.62 173 ILE A N 1
ATOM 1437 C CA . ILE A 1 173 ? -0.653 12.012 21.288 1.00 88.62 173 ILE A CA 1
ATOM 1438 C C . ILE A 1 173 ? 0.151 13.112 21.986 1.00 88.62 173 ILE A C 1
ATOM 1440 O O . ILE A 1 173 ? 1.077 13.662 21.389 1.00 88.62 173 ILE A O 1
ATOM 1444 N N . GLN A 1 174 ? -0.200 13.440 23.232 1.00 89.56 174 GLN A N 1
ATOM 1445 C CA . GLN A 1 174 ? 0.502 14.455 24.018 1.00 89.56 174 GLN A CA 1
ATOM 1446 C C . GLN A 1 174 ? 1.966 14.072 24.232 1.00 89.56 174 GLN A C 1
ATOM 1448 O O . GLN A 1 174 ? 2.848 14.875 23.943 1.00 89.56 174 GLN A O 1
ATOM 1453 N N . ASN A 1 175 ? 2.231 12.831 24.643 1.00 89.31 175 ASN A N 1
ATOM 1454 C CA . ASN A 1 175 ? 3.584 12.346 24.889 1.00 89.31 175 ASN A CA 1
ATOM 1455 C C . ASN A 1 175 ? 4.476 12.436 23.639 1.00 89.31 175 ASN A C 1
ATOM 1457 O O . ASN A 1 175 ? 5.556 13.021 23.696 1.00 89.31 175 ASN A O 1
ATOM 1461 N N . VAL A 1 176 ? 3.998 11.940 22.493 1.00 88.75 176 VAL A N 1
ATOM 1462 C CA . VAL A 1 176 ? 4.756 11.983 21.232 1.00 88.75 176 VAL A CA 1
ATOM 1463 C C . VAL A 1 176 ? 5.010 13.425 20.782 1.00 88.75 176 VAL A C 1
ATOM 1465 O O . VAL A 1 176 ? 6.100 13.734 20.304 1.00 88.75 176 VAL A O 1
ATOM 1468 N N . ARG A 1 177 ? 4.031 14.326 20.953 1.00 86.69 177 ARG A N 1
ATOM 1469 C CA . ARG A 1 177 ? 4.194 15.753 20.631 1.00 86.69 177 ARG A CA 1
ATOM 1470 C C . ARG A 1 177 ? 5.241 16.430 21.508 1.00 86.69 177 ARG A C 1
ATOM 1472 O O . ARG A 1 177 ? 6.054 17.182 20.983 1.00 86.69 177 ARG A O 1
ATOM 1479 N N . SER A 1 178 ? 5.234 16.150 22.808 1.00 88.88 178 SER A N 1
ATOM 1480 C CA . SER A 1 178 ? 6.201 16.709 23.755 1.00 88.88 178 SER A CA 1
ATOM 1481 C C . SER A 1 178 ? 7.610 16.135 23.581 1.00 88.88 178 SER A C 1
ATOM 1483 O O . SER A 1 178 ? 8.576 16.835 23.857 1.00 88.88 178 SER A O 1
ATOM 1485 N N . GLY A 1 179 ? 7.740 14.889 23.113 1.00 85.12 179 GLY A N 1
ATOM 1486 C CA . GLY A 1 179 ? 9.035 14.226 22.925 1.00 85.12 179 GLY A CA 1
ATOM 1487 C C . GLY A 1 179 ? 9.848 14.710 21.717 1.00 85.12 179 GLY A C 1
ATOM 1488 O O . GLY A 1 179 ? 11.057 14.509 21.688 1.00 85.12 179 GLY A O 1
ATOM 1489 N N . GLY A 1 180 ? 9.218 15.334 20.715 1.00 82.94 180 GLY A N 1
ATOM 1490 C CA . GLY A 1 180 ? 9.913 16.000 19.601 1.00 82.94 180 GLY A CA 1
ATOM 1491 C C . GLY A 1 180 ? 10.576 15.097 18.544 1.00 82.94 180 GLY A C 1
ATOM 1492 O O . GLY A 1 180 ? 11.134 15.612 17.577 1.00 82.94 180 GLY A O 1
ATOM 1493 N N . ASP A 1 181 ? 10.503 13.768 18.667 1.00 89.88 181 ASP A N 1
ATOM 1494 C CA . ASP A 1 181 ? 11.076 12.834 17.684 1.00 89.88 181 ASP A CA 1
ATOM 1495 C C . ASP A 1 181 ? 10.349 12.930 16.327 1.00 89.88 181 ASP A C 1
ATOM 1497 O O . ASP A 1 181 ? 9.180 12.556 16.191 1.00 89.88 181 ASP A O 1
ATOM 1501 N N . LEU A 1 182 ? 11.063 13.383 15.290 1.00 89.25 182 LEU A N 1
ATOM 1502 C CA . LEU A 1 182 ? 10.525 13.578 13.939 1.00 89.25 182 LEU A CA 1
ATOM 1503 C C . LEU A 1 182 ? 9.948 12.296 13.314 1.00 89.25 182 LEU A C 1
ATOM 1505 O O . LEU A 1 182 ? 8.935 12.359 12.615 1.00 89.25 182 LEU A O 1
ATOM 1509 N N . LYS A 1 183 ? 10.544 11.122 13.557 1.00 89.62 183 LYS A N 1
ATOM 1510 C CA . LYS A 1 183 ? 10.026 9.846 13.034 1.00 89.62 183 LYS A CA 1
ATOM 1511 C C . LYS A 1 183 ? 8.716 9.478 13.723 1.00 89.62 183 LYS A C 1
ATOM 1513 O O . LYS A 1 183 ? 7.761 9.076 13.044 1.00 89.62 183 LYS A O 1
ATOM 1518 N N . LYS A 1 184 ? 8.634 9.658 15.045 1.00 90.38 184 LYS A N 1
ATOM 1519 C CA . LYS A 1 184 ? 7.397 9.416 15.806 1.00 90.38 184 LYS A CA 1
ATOM 1520 C C . LYS A 1 184 ? 6.310 10.418 15.434 1.00 90.38 184 LYS A C 1
ATOM 1522 O O . LYS A 1 184 ? 5.172 10.009 15.235 1.00 90.38 184 LYS A O 1
ATOM 1527 N N . LEU A 1 185 ? 6.651 11.689 15.229 1.00 89.19 185 LEU A N 1
ATOM 1528 C CA . LEU A 1 185 ? 5.723 12.730 14.773 1.00 89.19 185 LEU A CA 1
ATOM 1529 C C . LEU A 1 185 ? 5.166 12.445 13.373 1.00 89.19 185 LEU A C 1
ATOM 1531 O O . LEU A 1 185 ? 3.958 12.552 13.154 1.00 89.19 185 LEU A O 1
ATOM 1535 N N . ASN A 1 186 ? 6.016 12.020 12.436 1.00 89.56 186 ASN A N 1
ATOM 1536 C CA . ASN A 1 186 ? 5.582 11.623 11.096 1.00 89.56 186 ASN A CA 1
ATOM 1537 C C . ASN A 1 186 ? 4.658 10.399 11.140 1.00 89.56 186 ASN A C 1
ATOM 1539 O O . ASN A 1 186 ? 3.628 10.368 10.462 1.00 89.56 186 ASN A O 1
ATOM 1543 N N . THR A 1 187 ? 4.985 9.414 11.979 1.00 90.19 187 THR A N 1
ATOM 1544 C CA . THR A 1 187 ? 4.142 8.229 12.180 1.00 90.19 187 THR A CA 1
ATOM 1545 C C . THR A 1 187 ? 2.813 8.602 12.830 1.00 90.19 187 THR A C 1
ATOM 1547 O O . THR A 1 187 ? 1.761 8.182 12.352 1.00 90.19 187 THR A O 1
ATOM 1550 N N . LEU A 1 188 ? 2.831 9.453 13.857 1.00 90.50 188 LEU A N 1
ATOM 1551 C CA . LEU A 1 188 ? 1.641 9.977 14.517 1.00 90.50 188 LEU A CA 1
ATOM 1552 C C . LEU A 1 188 ? 0.720 10.679 13.515 1.00 90.50 188 LEU A C 1
ATOM 1554 O O . LEU A 1 188 ? -0.467 10.362 13.452 1.00 90.50 188 LEU A O 1
ATOM 1558 N N . LYS A 1 189 ? 1.263 11.584 12.692 1.00 89.81 189 LYS A N 1
ATOM 1559 C CA . LYS A 1 189 ? 0.510 12.274 11.635 1.00 89.81 189 LYS A CA 1
ATOM 1560 C C . LYS A 1 189 ? -0.143 11.274 10.682 1.00 89.81 189 LYS A C 1
ATOM 1562 O O . LYS A 1 189 ? -1.344 11.361 10.438 1.00 89.81 189 LYS A O 1
ATOM 1567 N N . LEU A 1 190 ? 0.617 10.284 10.212 1.00 90.06 190 LEU A N 1
ATOM 1568 C CA . LEU A 1 190 ? 0.105 9.242 9.325 1.00 90.06 190 LEU A CA 1
ATOM 1569 C C . LEU A 1 190 ? -1.065 8.465 9.951 1.00 90.06 190 LEU A C 1
ATOM 1571 O O . LEU A 1 190 ? -2.071 8.234 9.279 1.00 90.06 190 LEU A O 1
ATOM 1575 N N . GLN A 1 191 ? -0.954 8.051 11.216 1.00 90.31 191 GLN A N 1
ATOM 1576 C CA . GLN A 1 191 ? -2.013 7.282 11.879 1.00 90.31 191 GLN A CA 1
ATOM 1577 C C . GLN A 1 191 ? -3.243 8.138 12.206 1.00 90.31 191 GLN A C 1
ATOM 1579 O O . GLN A 1 191 ? -4.368 7.663 12.050 1.00 90.31 191 GLN A O 1
ATOM 1584 N N . LEU A 1 192 ? -3.058 9.408 12.580 1.00 89.88 192 LEU A N 1
ATOM 1585 C CA . LEU A 1 192 ? -4.160 10.356 12.768 1.00 89.88 192 LEU A CA 1
ATOM 1586 C C . LEU A 1 192 ? -4.910 10.615 11.457 1.00 89.88 192 LEU A C 1
ATOM 1588 O O . LEU A 1 192 ? -6.140 10.637 11.454 1.00 89.88 192 LEU A O 1
ATOM 1592 N N . ASP A 1 193 ? -4.202 10.729 10.331 1.00 88.25 193 ASP A N 1
ATOM 1593 C CA . ASP A 1 193 ? -4.824 10.862 9.011 1.00 88.25 193 ASP A CA 1
ATOM 1594 C C . ASP A 1 193 ? -5.632 9.614 8.633 1.00 88.25 193 ASP A C 1
ATOM 1596 O O . ASP A 1 193 ? -6.719 9.727 8.056 1.00 88.25 193 ASP A O 1
ATOM 1600 N N . LYS A 1 194 ? -5.137 8.413 8.968 1.00 88.38 194 LYS A N 1
ATOM 1601 C CA . LYS A 1 194 ? -5.892 7.161 8.796 1.00 88.38 194 LYS A CA 1
ATOM 1602 C C . LYS A 1 194 ? -7.149 7.151 9.663 1.00 88.38 194 LYS A C 1
ATOM 1604 O O . LYS A 1 194 ? -8.228 6.88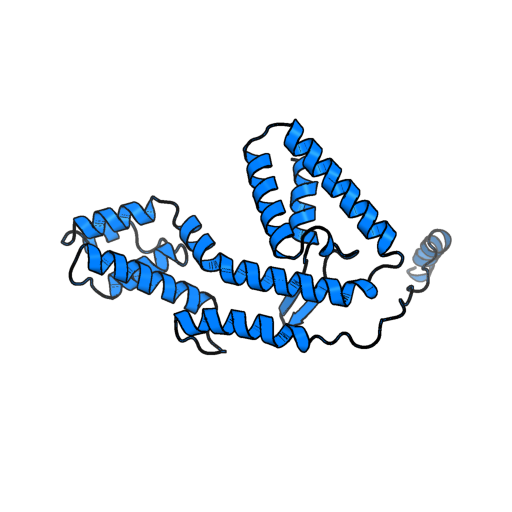9 9.138 1.00 88.38 194 LYS A O 1
ATOM 1609 N N . LEU A 1 195 ? -7.030 7.501 10.945 1.00 88.50 195 LEU A N 1
ATOM 1610 C CA . LEU A 1 195 ? -8.154 7.567 11.881 1.00 88.50 195 LEU A CA 1
ATOM 1611 C C . LEU A 1 195 ? -9.211 8.586 11.423 1.00 88.50 195 LEU A C 1
ATOM 1613 O O . LEU A 1 195 ? -10.400 8.280 11.392 1.00 88.50 195 LEU A O 1
ATOM 1617 N N . LYS A 1 196 ? -8.794 9.779 10.984 1.00 86.88 196 LYS A N 1
ATOM 1618 C CA . LYS A 1 196 ? -9.696 10.817 10.463 1.00 86.88 196 LYS A CA 1
ATOM 1619 C C . LYS A 1 196 ? -10.498 10.326 9.256 1.00 86.88 196 LYS A C 1
ATOM 1621 O O . LYS A 1 196 ? -11.701 10.566 9.192 1.00 86.88 196 LYS A O 1
ATOM 1626 N N . LYS A 1 197 ? -9.866 9.606 8.322 1.00 85.81 197 LYS A N 1
ATOM 1627 C CA . LYS A 1 197 ? -10.525 9.088 7.106 1.00 85.81 197 LYS A CA 1
ATOM 1628 C C . LYS A 1 197 ? -11.658 8.102 7.389 1.00 85.81 197 LYS A C 1
ATOM 1630 O O . LYS A 1 197 ? -12.565 8.010 6.572 1.00 85.81 197 LYS A O 1
ATOM 1635 N N . ILE A 1 198 ? -11.616 7.398 8.518 1.00 83.00 198 ILE A N 1
ATOM 1636 C CA . ILE A 1 198 ? -12.630 6.402 8.896 1.00 83.00 198 ILE A CA 1
ATOM 1637 C C . ILE A 1 198 ? -13.675 6.933 9.891 1.00 83.00 198 ILE A C 1
ATOM 1639 O O . ILE A 1 198 ? -14.478 6.164 10.415 1.00 83.00 198 ILE A O 1
ATOM 1643 N N . GLY A 1 199 ? -13.690 8.247 10.142 1.00 82.06 199 GLY A N 1
ATOM 1644 C CA . GLY A 1 199 ? -14.655 8.900 11.033 1.00 82.06 199 GLY A CA 1
ATOM 1645 C C . GLY A 1 199 ? -14.082 9.360 12.373 1.00 82.06 199 GLY A C 1
ATOM 1646 O O . GLY A 1 199 ? -14.848 9.666 13.280 1.00 82.06 199 GLY A O 1
ATOM 1647 N N . GLY A 1 200 ? -12.756 9.414 12.525 1.00 86.06 200 GLY A N 1
ATOM 1648 C CA . GLY A 1 200 ? -12.109 10.023 13.687 1.00 86.06 200 GLY A CA 1
ATOM 1649 C C . GLY A 1 200 ? -12.444 9.312 14.998 1.00 86.06 200 GLY A C 1
ATOM 1650 O O . GLY A 1 200 ? -12.545 8.087 15.049 1.00 86.06 200 GLY A O 1
ATOM 1651 N N . LEU A 1 201 ? -12.642 10.082 16.067 1.00 84.69 201 LEU A N 1
ATOM 1652 C CA . LEU A 1 201 ? -12.973 9.547 17.393 1.00 84.69 201 LEU A CA 1
ATOM 1653 C C . LEU A 1 201 ? -14.341 8.847 17.449 1.00 84.69 201 LEU A C 1
ATOM 1655 O O . LEU A 1 201 ? -14.557 8.026 18.340 1.00 84.69 201 LEU A O 1
ATOM 1659 N N . ASP A 1 202 ? -15.233 9.117 16.493 1.00 81.88 202 ASP A N 1
ATOM 1660 C CA . ASP A 1 202 ? -16.542 8.457 16.389 1.00 81.88 202 ASP A CA 1
ATOM 1661 C C . ASP A 1 202 ? -16.437 7.064 15.764 1.00 81.88 202 ASP A C 1
ATOM 1663 O O . ASP A 1 202 ? -17.406 6.312 15.737 1.00 81.88 202 ASP A O 1
ATOM 1667 N N . SER A 1 203 ? -15.267 6.711 15.223 1.00 82.38 203 SER A N 1
ATOM 1668 C CA . SER A 1 203 ? -14.964 5.369 14.712 1.00 82.38 203 SER A CA 1
ATOM 1669 C C . SER A 1 203 ? -14.442 4.401 15.767 1.00 82.38 203 SER A C 1
ATOM 1671 O O . SER A 1 203 ? -14.269 3.217 15.478 1.00 82.38 203 SER A O 1
ATOM 1673 N N . ILE A 1 204 ? -14.226 4.886 16.993 1.00 85.00 204 ILE A N 1
ATOM 1674 C CA . ILE A 1 204 ? -13.737 4.078 18.106 1.00 85.00 204 ILE A CA 1
ATOM 1675 C C . ILE A 1 204 ? -14.851 3.161 18.592 1.00 85.00 204 ILE A C 1
ATOM 1677 O O . ILE A 1 204 ? -15.904 3.614 19.035 1.00 85.00 204 ILE A O 1
ATOM 1681 N N . VAL A 1 205 ? -14.567 1.866 18.555 1.00 80.06 205 VAL A N 1
ATOM 1682 C CA . VAL A 1 205 ? -15.456 0.807 19.026 1.00 80.06 205 VAL A CA 1
ATOM 1683 C C . VAL A 1 205 ? -14.791 0.040 20.174 1.00 80.06 205 VAL A C 1
ATOM 1685 O O . VAL A 1 205 ? -13.562 -0.030 20.230 1.00 80.06 205 VAL A O 1
ATOM 1688 N N . PRO A 1 206 ? -15.557 -0.566 21.095 1.00 78.44 206 PRO A N 1
ATOM 1689 C CA . PRO A 1 206 ? -15.038 -1.338 22.222 1.00 78.44 206 PRO A CA 1
ATOM 1690 C C . PRO A 1 206 ? -14.596 -2.758 21.807 1.00 78.44 206 PRO A C 1
ATOM 1692 O O . PRO A 1 206 ? -14.805 -3.716 22.544 1.00 78.44 206 PRO A O 1
ATOM 1695 N N . SER A 1 207 ? -14.033 -2.914 20.607 1.00 78.88 207 SER A N 1
ATOM 1696 C CA . SER A 1 207 ? -13.534 -4.185 20.081 1.00 78.88 207 SER A CA 1
ATOM 1697 C C . SER A 1 207 ? -12.285 -3.958 19.234 1.00 78.88 207 SER A C 1
ATOM 1699 O O . SER A 1 207 ? -12.199 -2.983 18.487 1.00 78.88 207 SER A O 1
ATOM 1701 N N . GLU A 1 208 ? -11.333 -4.886 19.323 1.00 81.62 208 GLU A N 1
ATOM 1702 C CA . GLU A 1 208 ? -10.117 -4.879 18.503 1.00 81.62 208 GLU A CA 1
ATOM 1703 C C . GLU A 1 208 ? -10.371 -5.250 17.039 1.00 81.62 208 GLU A C 1
ATOM 1705 O O . GLU A 1 208 ? -9.549 -4.980 16.159 1.00 81.62 208 GLU A O 1
ATOM 1710 N N . GLY A 1 209 ? -11.465 -5.964 16.777 1.00 83.19 209 GLY A N 1
ATOM 1711 C CA . GLY A 1 209 ? -11.778 -6.441 15.445 1.00 83.19 209 GLY A CA 1
ATOM 1712 C C . GLY A 1 209 ? -12.826 -7.544 15.387 1.00 83.19 209 GLY A C 1
ATOM 1713 O O . GLY A 1 209 ? -13.215 -8.123 16.398 1.00 83.19 209 GLY A O 1
ATOM 1714 N N . VAL A 1 210 ? -13.232 -7.867 14.163 1.00 82.44 210 VAL A N 1
ATOM 1715 C CA . VAL A 1 210 ? -14.113 -8.989 13.829 1.00 82.44 210 VAL A CA 1
ATOM 1716 C C . VAL A 1 210 ? -13.353 -9.935 12.909 1.00 82.44 210 VAL A C 1
ATOM 1718 O O . VAL A 1 210 ? -12.837 -9.524 11.867 1.00 82.44 210 VAL A O 1
ATOM 1721 N N . VAL A 1 211 ? -13.269 -11.202 13.312 1.00 85.75 211 VAL A N 1
ATOM 1722 C CA . VAL A 1 211 ? -12.640 -12.277 12.536 1.00 85.75 211 VAL A CA 1
ATOM 1723 C C . VAL A 1 211 ? -13.721 -13.020 11.760 1.00 85.75 211 VAL A C 1
ATOM 1725 O O . VAL A 1 211 ? -14.759 -13.362 12.318 1.00 85.75 211 VAL A O 1
ATOM 1728 N N . PHE A 1 212 ? -13.476 -13.290 10.481 1.00 82.75 212 PHE A N 1
ATOM 1729 C CA . PHE A 1 212 ? -14.411 -13.997 9.611 1.00 82.75 212 PHE A CA 1
ATOM 1730 C C . PHE A 1 212 ? -13.675 -14.948 8.665 1.00 82.75 212 PHE A C 1
ATOM 1732 O O . PHE A 1 212 ? -12.486 -14.781 8.389 1.00 82.75 212 PHE A O 1
ATOM 1739 N N . LYS A 1 213 ? -14.384 -15.965 8.169 1.00 88.12 213 LYS A N 1
ATOM 1740 C CA . LYS A 1 213 ? -13.878 -16.884 7.144 1.00 88.12 213 LYS A CA 1
ATOM 1741 C C . LYS A 1 213 ? -14.522 -16.559 5.804 1.00 88.12 213 LYS A C 1
ATOM 1743 O O . LYS A 1 213 ? -15.732 -16.378 5.732 1.00 88.12 213 LYS A O 1
ATOM 1748 N N . TYR A 1 214 ? -13.720 -16.522 4.751 1.00 86.00 214 TYR A N 1
ATOM 1749 C CA . TYR A 1 214 ? -14.180 -16.343 3.379 1.00 86.00 214 TYR A CA 1
ATOM 1750 C C . TYR A 1 214 ? -13.304 -17.176 2.442 1.00 86.00 214 TYR A C 1
ATOM 1752 O O . TYR A 1 214 ? -12.078 -17.120 2.530 1.00 86.00 214 TYR A O 1
ATOM 1760 N N . ASN A 1 215 ? -13.918 -17.988 1.576 1.00 88.44 215 ASN A N 1
ATOM 1761 C CA . ASN A 1 215 ? -13.224 -18.896 0.649 1.00 88.44 215 ASN A CA 1
ATOM 1762 C C . ASN A 1 215 ? -12.098 -19.719 1.311 1.00 88.44 215 ASN A C 1
ATOM 1764 O O . ASN A 1 215 ? -10.970 -19.764 0.823 1.00 88.44 215 ASN A O 1
ATOM 1768 N N . GLY A 1 216 ? -12.383 -20.313 2.475 1.00 91.44 216 GLY A N 1
ATOM 1769 C CA . GLY A 1 216 ? -11.423 -21.134 3.226 1.00 91.44 216 GLY A CA 1
ATOM 1770 C C . GLY A 1 216 ? -10.283 -20.362 3.906 1.00 91.44 216 GLY A C 1
ATOM 1771 O O . GLY A 1 216 ? -9.476 -20.972 4.600 1.00 91.44 216 GLY A O 1
ATOM 1772 N N . LYS A 1 217 ? -10.220 -19.033 3.758 1.00 91.06 217 LYS A N 1
ATOM 1773 C CA . LYS A 1 217 ? -9.216 -18.165 4.388 1.00 91.06 217 LYS A CA 1
ATOM 1774 C C . LYS A 1 217 ? -9.824 -17.378 5.544 1.00 91.06 217 LYS A C 1
ATOM 1776 O O . LYS A 1 217 ? -10.991 -16.992 5.503 1.00 91.06 217 LYS A O 1
ATOM 1781 N N . THR A 1 218 ? -9.019 -17.136 6.572 1.00 91.69 218 THR A N 1
ATOM 1782 C CA . THR A 1 218 ? -9.406 -16.338 7.740 1.00 91.69 218 THR A CA 1
ATOM 1783 C C . THR A 1 218 ? -8.945 -14.898 7.553 1.00 91.69 218 THR A C 1
ATOM 1785 O O . THR A 1 218 ? -7.779 -14.649 7.254 1.00 91.69 218 THR A O 1
ATOM 1788 N N . PHE A 1 219 ? -9.854 -13.956 7.767 1.00 89.38 219 PHE A N 1
ATOM 1789 C CA . PHE A 1 219 ? -9.623 -12.521 7.660 1.00 89.38 219 PHE A CA 1
ATOM 1790 C C . PHE A 1 219 ? -10.032 -11.822 8.958 1.00 89.38 219 PHE A C 1
ATOM 1792 O O . PHE A 1 219 ? -10.833 -12.346 9.734 1.00 89.38 219 PHE A O 1
ATOM 1799 N N . LYS A 1 220 ? -9.490 -10.622 9.194 1.00 87.50 220 LYS A N 1
ATOM 1800 C CA . LYS A 1 220 ? -9.844 -9.776 10.340 1.00 87.50 220 LYS A CA 1
ATOM 1801 C C . LYS A 1 220 ? -10.061 -8.340 9.876 1.00 87.50 220 LYS A C 1
ATOM 1803 O O . LYS A 1 220 ? -9.175 -7.756 9.257 1.00 87.50 220 LYS A O 1
ATOM 1808 N N . PHE A 1 221 ? -11.202 -7.759 10.229 1.00 86.62 221 PHE A N 1
ATOM 1809 C CA . PHE A 1 221 ? -11.383 -6.309 10.216 1.00 86.62 221 PHE A CA 1
ATOM 1810 C C . PHE A 1 221 ? -10.993 -5.751 11.575 1.00 86.62 221 PHE A C 1
ATOM 1812 O O . PHE A 1 221 ? -11.435 -6.269 12.592 1.00 86.62 221 PHE A O 1
ATOM 1819 N N . THR A 1 222 ? -10.171 -4.706 11.597 1.00 84.44 222 THR A N 1
ATOM 1820 C CA . THR A 1 222 ? -9.705 -4.058 12.836 1.00 84.44 222 THR A CA 1
ATOM 1821 C C . THR A 1 222 ? -10.282 -2.654 13.027 1.00 84.44 222 THR A C 1
ATOM 1823 O O . THR A 1 222 ? -10.259 -2.124 14.134 1.00 84.44 222 THR A O 1
ATOM 1826 N N . GLY A 1 223 ? -1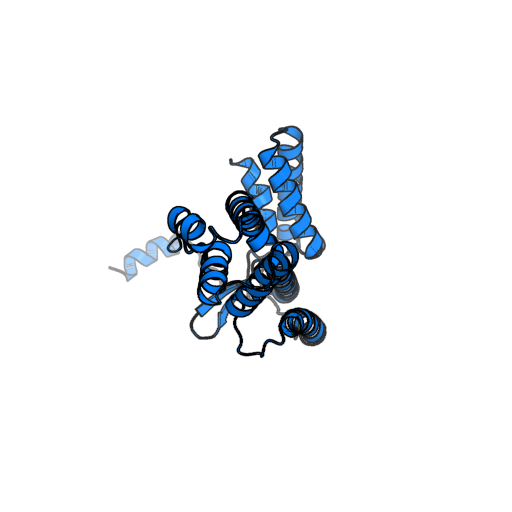0.827 -2.036 11.973 1.00 85.31 223 GLY A N 1
ATOM 1827 C CA . GLY A 1 223 ? -11.398 -0.687 12.037 1.00 85.31 223 GLY A CA 1
ATOM 1828 C C . GLY A 1 223 ? -10.425 0.332 12.644 1.00 85.31 223 GLY A C 1
ATOM 1829 O O . GLY A 1 223 ? -9.243 0.362 12.297 1.00 85.31 223 GLY A O 1
ATOM 1830 N N . ALA A 1 224 ? -10.918 1.147 13.579 1.00 87.81 224 ALA A N 1
ATOM 1831 C CA . ALA A 1 224 ? -10.123 2.168 14.263 1.00 87.81 224 ALA A CA 1
ATOM 1832 C C . ALA A 1 224 ? -9.068 1.613 15.229 1.00 87.81 224 ALA A C 1
ATOM 1834 O O . ALA A 1 224 ? -8.134 2.334 15.579 1.00 87.81 224 ALA A O 1
ATOM 1835 N N . PHE A 1 225 ? -9.160 0.341 15.631 1.00 88.00 225 PHE A N 1
ATOM 1836 C CA . PHE A 1 225 ? -8.204 -0.248 16.566 1.00 88.00 225 PHE A CA 1
ATOM 1837 C C . PHE A 1 225 ? -6.778 -0.253 16.008 1.00 88.00 225 PHE A C 1
ATOM 1839 O O . PHE A 1 225 ? -5.846 0.077 16.729 1.00 88.00 225 PHE A O 1
ATOM 1846 N N . ALA A 1 226 ? -6.593 -0.564 14.720 1.00 88.75 226 ALA A N 1
ATOM 1847 C CA . ALA A 1 226 ? -5.261 -0.613 14.116 1.00 88.75 226 ALA A CA 1
ATOM 1848 C C . ALA A 1 226 ? -4.493 0.724 14.205 1.00 88.75 226 ALA A C 1
ATOM 1850 O O . ALA A 1 226 ? -3.391 0.715 14.757 1.00 88.75 226 ALA A O 1
ATOM 1851 N N . PRO A 1 227 ? -5.020 1.869 13.718 1.00 89.94 227 PRO A N 1
ATOM 1852 C CA . PRO A 1 227 ? -4.315 3.143 13.850 1.00 89.94 227 PRO A CA 1
ATOM 1853 C C . PRO A 1 227 ? -4.162 3.591 15.310 1.00 89.94 227 PRO A C 1
ATOM 1855 O O . PRO A 1 227 ? -3.121 4.139 15.657 1.00 89.94 227 PRO A O 1
ATOM 1858 N N . ILE A 1 228 ? -5.141 3.322 16.182 1.00 90.44 228 ILE A N 1
ATOM 1859 C CA . ILE A 1 228 ? -5.041 3.662 17.611 1.00 90.44 228 ILE A CA 1
ATOM 1860 C C . ILE A 1 228 ? -3.916 2.876 18.275 1.00 90.44 228 ILE A C 1
ATOM 1862 O O . ILE A 1 228 ? -3.071 3.479 18.924 1.00 90.44 228 ILE A O 1
ATOM 1866 N N . ASN A 1 229 ? -3.856 1.562 18.054 1.00 90.75 229 ASN A N 1
ATOM 1867 C CA . ASN A 1 229 ? -2.824 0.700 18.619 1.00 90.75 229 ASN A CA 1
ATOM 1868 C C . ASN A 1 229 ? -1.417 1.119 18.165 1.00 90.75 229 ASN A C 1
ATOM 1870 O O . ASN A 1 229 ? -0.473 1.088 18.949 1.00 90.75 229 ASN A O 1
ATOM 1874 N N . GLN A 1 230 ? -1.280 1.558 16.908 1.00 90.75 230 GLN A N 1
ATOM 1875 C CA . GLN A 1 230 ? -0.026 2.122 16.407 1.00 90.75 230 GLN A CA 1
ATOM 1876 C C . GLN A 1 230 ? 0.346 3.413 17.144 1.00 90.75 230 GLN A C 1
ATOM 1878 O O . GLN A 1 230 ? 1.488 3.542 17.560 1.00 90.75 230 GLN A O 1
ATOM 1883 N N . ILE A 1 231 ? -0.600 4.336 17.362 1.00 90.62 231 ILE A N 1
ATOM 1884 C CA . ILE A 1 231 ? -0.345 5.581 18.111 1.00 90.62 231 ILE A CA 1
ATOM 1885 C C . ILE A 1 231 ? 0.032 5.282 19.562 1.00 90.62 231 ILE A C 1
ATOM 1887 O O . ILE A 1 231 ? 0.998 5.843 20.070 1.00 90.62 231 ILE A O 1
ATOM 1891 N N . THR A 1 232 ? -0.697 4.386 20.226 1.00 90.19 232 THR A N 1
ATOM 1892 C CA . THR A 1 232 ? -0.424 4.041 21.623 1.00 90.19 232 THR A CA 1
ATOM 1893 C C . THR A 1 232 ? 0.898 3.300 21.790 1.00 90.19 232 THR A C 1
ATOM 1895 O O . THR A 1 232 ? 1.565 3.470 22.806 1.00 90.19 232 THR A O 1
ATOM 1898 N N . GLY A 1 233 ? 1.310 2.521 20.785 1.00 88.25 233 GL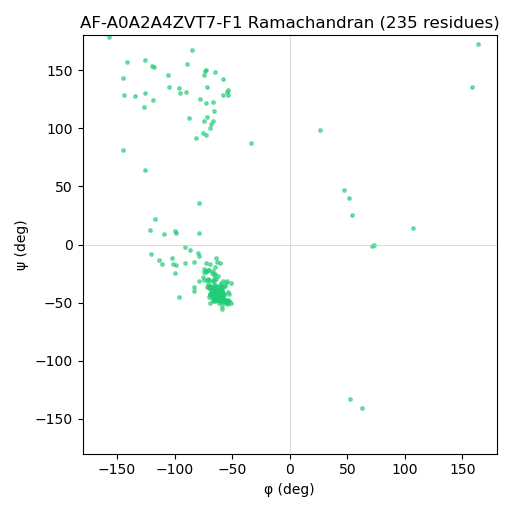Y A N 1
ATOM 1899 C CA . GLY A 1 233 ? 2.595 1.821 20.766 1.00 88.25 233 GLY A CA 1
ATOM 1900 C C . GLY A 1 233 ? 3.813 2.738 20.612 1.00 88.25 233 GLY A C 1
ATOM 1901 O O . GLY A 1 233 ? 4.898 2.357 21.043 1.00 88.25 233 GLY A O 1
ATOM 1902 N N . LEU A 1 234 ? 3.650 3.960 20.083 1.00 85.75 234 LEU A N 1
ATOM 1903 C CA . LEU A 1 234 ? 4.742 4.948 19.973 1.00 85.75 234 LEU A CA 1
ATOM 1904 C C . LEU A 1 234 ? 5.292 5.403 21.335 1.00 85.75 234 LEU A C 1
ATOM 1906 O O . LEU A 1 234 ? 6.349 6.026 21.394 1.00 85.75 234 LEU A O 1
ATOM 1910 N N . MET A 1 235 ? 4.573 5.128 22.426 1.00 71.25 235 MET A N 1
ATOM 1911 C CA . MET A 1 235 ? 5.057 5.381 23.783 1.00 71.25 235 MET A CA 1
ATOM 1912 C C . MET A 1 235 ? 6.114 4.370 24.242 1.00 71.25 235 MET A C 1
ATOM 1914 O O . MET A 1 235 ? 6.860 4.654 25.173 1.00 71.25 235 MET A O 1
ATOM 1918 N N . THR A 1 236 ? 6.134 3.172 23.656 1.00 67.50 236 THR A N 1
ATOM 1919 C CA . THR A 1 236 ? 6.928 2.034 24.150 1.00 67.50 236 THR A CA 1
ATOM 1920 C C . THR A 1 236 ? 8.246 1.858 23.392 1.00 67.50 236 THR A C 1
ATOM 1922 O O . THR A 1 236 ? 9.158 1.214 23.902 1.00 67.50 236 THR A O 1
ATOM 1925 N N . PHE A 1 237 ? 8.362 2.454 22.204 1.00 55.19 237 PHE A N 1
ATOM 1926 C CA . PHE A 1 237 ? 9.521 2.402 21.308 1.00 55.19 237 PHE A CA 1
ATOM 1927 C C . PHE A 1 237 ? 9.776 3.802 20.773 1.00 55.19 237 PHE A C 1
ATOM 1929 O O . PHE A 1 237 ? 10.935 4.264 20.714 1.00 55.19 237 PHE A O 1
#

Solvent-accessible surface area (backbone atoms only — not comparable to full-atom values): 13627 Å² total; per-residue (Å²): 110,73,74,61,61,50,51,61,52,54,75,78,46,82,86,70,79,82,82,80,58,80,62,76,78,80,78,76,59,65,82,54,45,59,57,54,51,53,54,49,51,54,60,32,54,77,74,68,52,57,93,87,56,50,73,67,52,56,52,45,51,54,36,52,52,52,52,51,51,51,41,62,76,48,47,95,78,76,62,67,68,57,55,54,43,52,32,39,32,56,70,68,63,39,65,84,68,38,69,72,54,51,55,61,77,32,59,92,35,60,64,38,43,51,50,54,53,46,49,70,68,51,63,41,65,56,57,53,49,60,72,47,42,66,56,55,51,51,52,44,39,52,23,19,54,52,41,58,72,49,35,69,58,69,40,99,54,44,67,65,45,35,51,51,52,51,54,48,46,53,51,29,54,50,50,48,63,74,65,65,46,66,69,58,45,53,49,43,52,52,31,52,54,53,32,50,74,40,52,37,83,80,28,59,46,47,52,68,58,53,75,49,77,55,96,94,39,81,49,71,37,34,34,43,37,54,40,48,52,56,44,48,48,61,75,80,109

Foldseek 3Di:
DVVVVVVVVVVVDPPDDPPFFDADPDDPPVVCPVVLVVLVVVLCVVQVHDPPDDPLVSLLSVLLVVLVVLCVVQHDDADPVLSVVLSCCLSVVPCPCDLVNLCVRCVVRVSSNVVSVVCVVPPSVVVNCVSCVSVVLSLLLVLLVVQLNCLSRPDPDWVVLLVVLVVLLVVLVVVLVVVPDPVLVVLLVVLQVSCVSNPHSSSDGSDQWDWDDDPNDIDTRRHNNVSSVSSSCSVVD

Secondary structure (DSSP, 8-state):
-HHHHHHHHHHH---PPP----PPS----HHHHHHHHHHHHHHHHHTT--TT--HHHHHHHHHHHHHHHHHHHH-S---HHHHHHHHHHHHS--TTS-HHHHHHHTTT-HHHHHHHHHHHHS-HHHHHHHHHHHHHHHHHHHHHHHHHHHGGGT-SSHHHHHHHHHHHHHHHHHHHHHH--HHHHHHHHHHHHHHHHTTGGGG--SSS-EEEEETTEEEEE-TTHHHHHHHHHTTT-

pLDDT: mean 84.76, std 14.55, range [39.44, 98.12]